Protein 1Z81 (pdb70)

B-factor: mean 74.1, std 17.35, range [35.3, 101.02]

Radius of gyration: 15.5 Å; Cα contacts (8 Å, |Δi|>4): 448; chains: 1; bounding box: 38×47×38 Å

Solvent-accessible surface area: 8687 Å² total; per-residue (Å²): 140,184,128,121,76,164,55,36,79,74,20,88,51,90,96,11,26,5,0,29,0,18,0,22,59,21,143,106,132,36,12,79,0,36,0,0,0,15,53,71,75,0,56,37,0,1,40,0,0,38,26,1,4,57,36,78,72,54,48,106,101,41,126,18,16,0,123,96,1,45,0,11,69,2,36,100,102,59,9,0,20,0,0,2,27,67,73,79,97,28,63,7,50,34,0,35,106,41,69,42,24,102,21,53,32,58,92,31,88,0,72,88,67,0,6,0,0,0,18,39,91,36,120,67,36,0,2,0,19,0,10,0,0,4,110,133,1,86,185,24,46,44,50,14,0,1,0,0,33,18,15,31,95,94,0,44,89,1,0,64,105,1,7,87,22,73,32,50,92,205,102,80,30,14,128,96,65,0,30,0,60,36,23,9,81,102

Sequence (186 aa):
TIIPYYLSNLLTNPSNPVVFMDINLGNNFLGKFKFELFQNIVPKTSENFRQFCTGEYKVNNLPVGYKNTIFHRVIKEFMIQGGDFINHNGSGSLSIYGEKFDDENFDIKHDKEGLLSMANSGPNTNGCQFFITTKKCEWLDGKNVVFGRIIDNDSLLLLKKIENVSVTPYIYKPKIPINVVECGEL

Nearest PDB structures (foldseek):
  1z81-assembly1_A  TM=1.005E+00  e=6.242E-41  Plasmodium yoelii yoelii
  8b58-assembly1_A  TM=9.880E-01  e=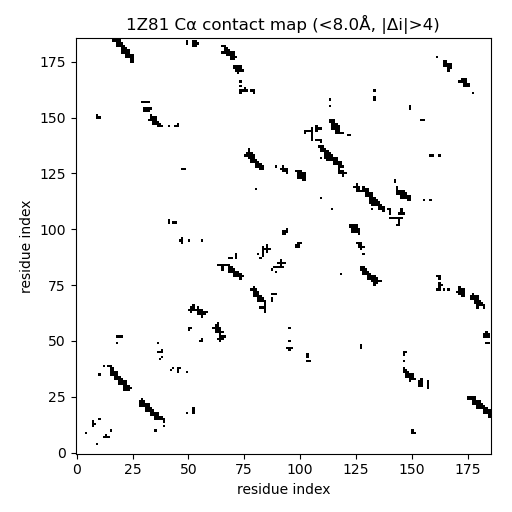1.391E-26  Toxoplasma gondii
  8r7t-assembly2_A  TM=9.875E-01  e=6.049E-26  Toxoplasma gondii
  8r0b-assembly1_W  TM=9.682E-01  e=4.376E-23  Homo sapiens
  1qnh-assembly1_A  TM=9.640E-01  e=2.407E-22  Plasmodium falciparum

InterPro domains:
  IPR002130 Cyclophilin-type peptidyl-prolyl cis-trans isomerase domain [PF00160] (45-208)
  IPR002130 Cyclophilin-type peptidyl-prolyl cis-trans isomerase domain [PR00153] (61-76)
  IPR002130 Cyclophilin-type peptidyl-prolyl cis-trans isomerase domain [PR00153] (95-107)
  IPR002130 Cyclophilin-type peptidyl-prolyl cis-trans isomerase domain [PR00153] (138-153)
  IPR002130 Cyclophilin-type peptidyl-prolyl cis-trans isomerase domain [PR00153] (153-165)
  IPR002130 Cyclophilin-type peptidyl-prolyl cis-trans isomerase domain [PR00153] (166-181)
  IPR002130 Cyclophilin-type peptidyl-prolyl cis-trans isomerase domain [PS50072] (44-209)
  IPR020892 Cyclophilin-type peptidyl-prolyl cis-trans isomerase, conserved site [PS00170] (90-107)
  IPR029000 Cyclophilin-like domain superfamily [G3DSA:2.40.100.10] (25-210)
  IPR029000 Cyclophilin-like domain superfamily [SSF50891] (29-210)

Organism: Plasmodium yoelii yoelii (NCBI:txid73239)

CATH classification: 2.40.100.10

Foldseek 3Di:
DPDDDDPQNLDPHSVWWWKKFWKAQLHHTLAMFIKTFCCVQQVPVSVFQQCQQAQPDDDPHHTHHQAFAFFFAQAAPWWTKIQQRPPNNPDAWATPVGRWAADSALPDALQAFFWKKFDADFGGGRTRMIMTTLGRDRVCRVTIHTTIGTRDPRNNVSRVVRNPADADPPSRGHPRTIGGNHMHTD

Secondary structure (DSSP, 8-state):
--SPPPGGGGSSSTT--EEEEEEEETTEEEEEEEEEE-TTT-HHHHHHHHHHHHT--BSSSSB-SSTTEE--EEETTTEEEE--TTTSSS----BTTBS--------S---STTEEEE--SSSS---S-EEEESS--GGGBTTB-EEEEE-SHHHHHHHHHHHHS-B-TTT--BSS-EEEEEEEE-

Structure (mmCIF, N/CA/C/O backbone):
data_1Z81
#
_entry.id   1Z81
#
_cell.length_a   64.230
_cell.length_b   64.230
_cell.length_c   156.560
_cell.angle_alpha   90.00
_cell.angle_beta   90.00
_cell.angle_gamma   90.00
#
_symmetry.space_group_name_H-M   'P 43 21 2'
#
loop_
_entity.id
_entity.type
_entity.pdbx_description
1 polymer cyclophilin
2 water water
#
loop_
_atom_site.group_PDB
_atom_site.id
_atom_site.type_symbol
_atom_site.label_atom_id
_atom_site.label_alt_id
_atom_site.label_comp_id
_atom_site.label_asym_id
_atom_site.label_entity_id
_atom_site.label_seq_id
_atom_site.pdbx_PDB_ins_code
_atom_site.Cartn_x
_atom_site.Cartn_y
_atom_site.Cartn_z
_atom_site.occupancy
_atom_site.B_iso_or_equiv
_atom_site.auth_seq_id
_atom_site.auth_comp_id
_atom_site.auth_asym_id
_atom_site.auth_atom_id
_atom_site.pdbx_PDB_model_num
ATOM 1 N N . THR A 1 44 ? 76.571 0.192 8.797 1.00 90.91 25 THR A N 1
ATOM 2 C CA . THR A 1 44 ? 77.705 0.989 8.243 1.00 91.03 25 THR A CA 1
ATOM 3 C C . THR A 1 44 ? 78.551 1.598 9.358 1.00 90.94 25 THR A C 1
ATOM 4 O O . THR A 1 44 ? 78.018 2.133 10.331 1.00 90.74 25 THR A O 1
ATOM 6 N N . ILE A 1 45 ? 79.872 1.511 9.208 1.00 90.84 26 ILE A N 1
ATOM 7 C CA . ILE A 1 45 ? 80.814 2.058 10.189 1.00 90.27 26 ILE A CA 1
ATOM 8 C C . ILE A 1 45 ? 81.074 3.538 9.878 1.00 88.31 26 ILE A C 1
ATOM 9 O O . ILE A 1 45 ? 82.000 3.869 9.136 1.00 87.33 26 ILE A O 1
ATOM 14 N N . ILE A 1 46 ? 80.263 4.425 10.447 1.00 86.13 27 ILE A N 1
ATOM 15 C CA . ILE A 1 46 ? 80.424 5.853 10.195 1.00 84.70 27 ILE A CA 1
ATOM 16 C C . ILE A 1 46 ? 79.559 6.723 11.097 1.00 82.56 27 ILE A C 1
ATOM 17 O O . ILE A 1 46 ? 78.396 6.416 11.344 1.00 82.92 27 ILE A O 1
ATOM 22 N N . PRO A 1 47 ? 80.124 7.828 11.603 1.00 79.97 28 PRO A N 1
ATOM 23 C CA . PRO A 1 47 ? 79.390 8.748 12.477 1.00 77.94 28 PRO A CA 1
ATOM 24 C C . PRO A 1 47 ? 78.250 9.404 11.707 1.00 76.33 28 PRO A C 1
ATOM 25 O O . PRO A 1 47 ? 78.453 9.937 10.616 1.00 76.13 28 PRO A O 1
ATOM 29 N N . TYR A 1 48 ? 77.050 9.359 12.271 1.00 74.11 29 TYR A N 1
ATOM 30 C CA . TYR A 1 48 ? 75.900 9.965 11.616 1.00 72.16 29 TYR A CA 1
ATOM 31 C C . TYR A 1 48 ? 76.019 11.485 11.714 1.00 70.01 29 TYR A C 1
ATOM 32 O O . TYR A 1 48 ? 76.339 12.019 12.781 1.00 68.41 29 TYR A O 1
ATOM 34 N N . TYR A 1 49 ? 75.784 12.183 10.604 1.00 65.87 30 TYR A N 1
ATOM 35 C CA . TYR A 1 49 ? 75.860 13.636 10.637 1.00 62.02 30 TYR A CA 1
ATOM 36 C C . TYR A 1 49 ? 74.519 14.194 11.130 1.00 62.22 30 TYR A C 1
ATOM 37 O O . TYR A 1 49 ? 73.495 13.515 11.058 1.00 61.12 30 TYR A O 1
ATOM 46 N N . LEU A 1 50 ? 74.539 15.424 11.637 1.00 61.45 31 LEU A N 1
ATOM 47 C CA . LEU A 1 50 ? 73.347 16.081 12.166 1.00 60.28 31 LEU A CA 1
ATOM 48 C C . LEU A 1 50 ? 72.139 15.924 11.269 1.00 62.87 31 LEU A C 1
ATOM 49 O O . LEU A 1 50 ? 71.020 15.795 11.757 1.00 63.68 31 LEU A O 1
ATOM 54 N N . SER A 1 51 ? 72.368 15.945 9.959 1.00 63.91 32 SER A N 1
ATOM 55 C CA . SER A 1 51 ? 71.291 15.812 8.977 1.00 65.11 32 SER A CA 1
ATOM 56 C C . SER A 1 51 ? 70.608 14.442 9.002 1.00 65.54 32 SER A C 1
ATOM 57 O O . SER A 1 51 ? 69.387 14.351 8.947 1.00 65.82 32 SER A O 1
ATOM 60 N N . ASN A 1 52 ? 71.399 13.382 9.089 1.00 66.66 33 ASN A N 1
ATOM 61 C CA . ASN A 1 52 ? 70.870 12.022 9.104 1.00 68.10 33 ASN A CA 1
ATOM 62 C C . ASN A 1 52 ? 69.889 11.745 10.238 1.00 67.71 33 ASN A C 1
ATOM 63 O O . ASN A 1 52 ? 69.276 10.680 10.282 1.00 67.82 33 ASN A O 1
ATOM 65 N N . LEU A 1 53 ? 69.747 12.690 11.159 1.00 67.72 34 LEU A N 1
ATOM 66 C CA . LEU A 1 53 ? 68.832 12.516 12.287 1.00 68.78 34 LEU A CA 1
ATOM 67 C C . LEU A 1 53 ? 67.531 13.288 12.101 1.00 69.22 34 LEU A C 1
ATOM 68 O O . LEU A 1 53 ? 66.538 13.016 12.778 1.00 69.25 34 LEU A O 1
ATOM 73 N N . LEU A 1 54 ? 67.550 14.254 11.186 1.00 69.17 35 LEU A N 1
ATOM 74 C CA . LEU A 1 54 ? 66.390 15.092 10.912 1.00 69.73 35 LEU A CA 1
ATOM 75 C C . LEU A 1 54 ? 65.442 14.497 9.864 1.00 71.33 35 LEU A C 1
ATOM 76 O O . LEU A 1 54 ? 65.807 13.573 9.124 1.00 70.17 35 LEU A O 1
ATOM 81 N N . THR A 1 55 ? 64.220 15.030 9.821 1.00 71.21 36 THR A N 1
ATOM 82 C CA . THR A 1 55 ? 63.212 14.584 8.860 1.00 72.14 36 THR A CA 1
ATOM 83 C C . THR A 1 55 ? 63.436 15.378 7.583 1.00 72.23 36 THR A C 1
ATOM 84 O O . THR A 1 55 ? 63.107 14.933 6.486 1.00 72.16 36 THR A O 1
ATOM 88 N N . ASN A 1 56 ? 64.006 16.565 7.752 1.00 72.51 37 ASN A N 1
ATOM 89 C CA . ASN A 1 56 ? 64.309 17.453 6.644 1.00 72.70 37 ASN A CA 1
ATOM 90 C C . ASN A 1 56 ? 65.703 18.042 6.880 1.00 72.33 37 ASN A C 1
ATOM 91 O O . ASN A 1 56 ? 65.864 18.993 7.651 1.00 71.30 37 ASN A O 1
ATOM 96 N N . PRO A 1 57 ? 66.728 17.474 6.215 1.00 71.61 38 PRO A N 1
ATOM 97 C CA . PRO A 1 57 ? 68.141 17.869 6.291 1.00 71.02 38 PRO A CA 1
ATOM 98 C C . PRO A 1 57 ? 68.448 19.364 6.320 1.00 70.86 38 PRO A C 1
ATOM 99 O O . PRO A 1 57 ? 69.422 19.788 6.947 1.00 71.40 38 PRO A O 1
ATOM 103 N N . SER A 1 58 ? 67.624 20.163 5.656 1.00 69.83 39 SER A N 1
ATOM 104 C CA . SER A 1 58 ? 67.846 21.603 5.624 1.00 69.94 39 SER A CA 1
ATOM 105 C C . SER A 1 58 ? 67.291 22.309 6.858 1.00 69.91 39 SER A C 1
ATOM 106 O O . SER A 1 58 ? 67.366 23.539 6.957 1.00 71.20 39 SER A O 1
ATOM 108 N N . ASN A 1 59 ? 66.756 21.533 7.802 1.00 68.40 40 ASN A N 1
ATOM 109 C CA . ASN A 1 59 ? 66.162 22.083 9.026 1.00 65.82 40 ASN A CA 1
ATOM 110 C C . ASN A 1 59 ? 67.104 22.486 10.153 1.00 63.93 40 ASN A C 1
ATOM 111 O O . ASN A 1 59 ? 68.120 21.836 10.392 1.00 64.84 40 ASN A O 1
ATOM 116 N N . PRO A 1 60 ? 66.754 23.562 10.879 1.00 62.36 41 PRO A N 1
ATOM 117 C CA . PRO A 1 60 ? 67.511 24.116 12.009 1.00 61.83 41 PRO A CA 1
ATOM 118 C C . PRO A 1 60 ? 67.440 23.200 13.231 1.00 62.13 41 PRO A C 1
ATOM 119 O O . PRO A 1 60 ? 66.439 22.510 13.441 1.00 62.76 41 PRO A O 1
ATOM 123 N N . VAL A 1 61 ? 68.497 23.195 14.037 1.00 60.81 42 VAL A N 1
ATOM 124 C CA . VAL A 1 61 ? 68.520 22.372 15.239 1.00 59.22 42 VAL A CA 1
ATOM 125 C C . VAL A 1 61 ? 69.073 23.175 16.398 1.00 59.50 42 VAL A C 1
ATOM 126 O O . VAL A 1 61 ? 70.133 23.772 16.296 1.00 60.70 42 VAL A O 1
ATOM 130 N N . VAL A 1 62 ? 68.333 23.201 17.496 1.00 60.79 43 VAL A N 1
ATOM 131 C CA . VAL A 1 62 ? 68.750 23.917 18.688 1.00 62.00 43 VAL A CA 1
ATOM 132 C C . VAL A 1 62 ? 68.847 22.916 19.830 1.00 62.61 43 VAL A C 1
ATOM 133 O O . VAL A 1 62 ? 68.712 21.708 19.618 1.00 62.00 43 VAL A O 1
ATOM 137 N N . PHE A 1 63 ? 69.070 23.412 21.040 1.00 62.33 44 PHE A N 1
ATOM 138 C CA . PHE A 1 63 ? 69.200 22.525 22.182 1.00 62.71 44 PHE A CA 1
ATOM 139 C C . PHE A 1 63 ? 69.037 23.291 23.483 1.00 62.48 44 PHE A C 1
ATOM 140 O O . PHE A 1 63 ? 69.118 24.518 23.508 1.00 61.90 44 PHE A O 1
ATOM 148 N N . MET A 1 64 ? 68.803 22.559 24.564 1.00 61.96 45 MET A N 1
ATOM 149 C CA . MET A 1 64 ? 68.668 23.168 25.873 1.00 63.49 45 MET A CA 1
ATOM 150 C C . MET A 1 64 ? 69.296 22.212 26.869 1.00 64.54 45 MET A C 1
ATOM 151 O O . MET A 1 64 ? 69.062 21.006 26.802 1.00 64.66 45 MET A O 1
ATOM 156 N N . ASP A 1 65 ? 70.119 22.748 27.767 1.00 65.79 46 ASP A N 1
ATOM 157 C CA . ASP A 1 65 ? 70.766 21.941 28.790 1.00 67.30 46 ASP A CA 1
ATOM 158 C C . ASP A 1 65 ? 69.908 21.999 30.037 1.00 66.69 46 ASP A C 1
ATOM 159 O O . ASP A 1 65 ? 69.602 23.081 30.540 1.00 66.09 46 ASP A O 1
ATOM 164 N N . ILE A 1 66 ? 69.524 20.832 30.537 1.00 65.66 47 ILE A N 1
ATOM 165 C CA . ILE A 1 66 ? 68.664 20.776 31.705 1.00 66.12 47 ILE A CA 1
ATOM 166 C C . ILE A 1 66 ? 69.354 20.304 32.976 1.00 67.38 47 ILE A C 1
ATOM 167 O O . ILE A 1 66 ? 70.070 19.301 32.983 1.00 67.37 47 ILE A O 1
ATOM 172 N N . ASN A 1 67 ? 69.126 21.047 34.052 1.00 69.41 48 ASN A N 1
ATOM 173 C CA . ASN A 1 67 ? 69.677 20.702 35.353 1.00 71.82 48 ASN A CA 1
ATOM 174 C C . ASN A 1 67 ? 68.519 20.532 36.322 1.00 72.85 48 ASN A C 1
ATOM 175 O O . ASN A 1 67 ? 67.627 21.382 36.389 1.00 72.82 48 ASN A O 1
ATOM 180 N N . LEU A 1 68 ? 68.517 19.419 37.051 1.00 73.70 49 LEU A N 1
ATOM 181 C CA . LEU A 1 68 ? 67.476 19.166 38.039 1.00 75.24 49 LEU A CA 1
ATOM 182 C C . LEU A 1 68 ? 67.918 19.893 39.304 1.00 76.18 49 LEU A C 1
ATOM 183 O O . LEU A 1 68 ? 68.836 19.453 39.999 1.00 75.65 49 LEU A O 1
ATOM 188 N N . GLY A 1 69 ? 67.269 21.016 39.591 1.00 76.86 50 GLY A N 1
ATOM 189 C CA . GLY A 1 69 ? 67.647 21.789 40.754 1.00 78.02 50 GLY A CA 1
ATOM 190 C C . GLY A 1 69 ? 68.994 22.419 40.466 1.00 79.07 50 GLY A C 1
ATOM 191 O O . GLY A 1 69 ? 69.062 23.536 39.950 1.00 79.34 50 GLY A O 1
ATOM 192 N N . ASN A 1 70 ? 70.066 21.693 40.780 1.00 79.66 51 ASN A N 1
ATOM 193 C CA . ASN A 1 70 ? 71.426 22.176 40.553 1.00 79.50 51 ASN A CA 1
ATOM 194 C C . ASN A 1 70 ? 72.342 21.188 39.843 1.00 79.04 51 ASN A C 1
ATOM 195 O O . ASN A 1 70 ? 73.505 21.494 39.596 1.00 79.40 51 ASN A O 1
ATOM 200 N N . ASN A 1 71 ? 71.835 20.007 39.509 1.00 79.16 52 ASN A N 1
ATOM 201 C CA . ASN A 1 71 ? 72.665 19.013 38.837 1.00 78.94 52 ASN A CA 1
ATOM 202 C C . ASN A 1 71 ? 72.202 18.648 37.434 1.00 77.14 52 ASN A C 1
ATOM 203 O O . ASN A 1 71 ? 71.009 18.517 37.176 1.00 78.52 52 ASN A O 1
ATOM 208 N N . PHE A 1 72 ? 73.167 18.477 36.536 1.00 74.50 53 PHE A N 1
ATOM 209 C CA . PHE A 1 72 ? 72.892 18.129 35.147 1.00 71.47 53 PHE A CA 1
ATOM 210 C C . PHE A 1 72 ? 71.955 16.936 35.042 1.00 70.11 53 PHE A C 1
ATOM 211 O O . PHE A 1 72 ? 72.005 16.023 35.869 1.00 69.28 53 PHE A O 1
ATOM 219 N N . LEU A 1 73 ? 71.103 16.959 34.019 1.00 67.90 54 LEU A N 1
ATOM 220 C CA . LEU A 1 73 ? 70.147 15.889 33.786 1.00 65.73 54 LEU A CA 1
ATOM 221 C C . LEU A 1 73 ? 70.259 15.395 32.345 1.00 65.14 54 LEU A C 1
ATOM 222 O O . LEU A 1 73 ? 70.098 14.202 32.069 1.00 65.00 54 LEU A O 1
ATOM 227 N N . GLY A 1 74 ? 70.542 16.321 31.432 1.00 62.84 55 GLY A N 1
ATOM 228 C CA . GLY A 1 74 ? 70.677 15.962 30.031 1.00 60.58 55 GLY A CA 1
ATOM 229 C C . GLY A 1 74 ? 70.533 17.136 29.079 1.00 59.31 55 GLY A C 1
ATOM 230 O O . GLY A 1 74 ? 70.281 18.266 29.497 1.00 58.33 55 GLY A O 1
ATOM 231 N N . LYS A 1 75 ? 70.687 16.862 27.789 1.00 58.89 56 LYS A N 1
ATOM 232 C CA . LYS A 1 75 ? 70.577 17.895 26.771 1.00 59.09 56 LYS A CA 1
ATOM 233 C C . LYS A 1 75 ? 69.467 17.591 25.776 1.00 58.23 56 LYS A C 1
ATOM 234 O O . LYS A 1 75 ? 69.420 16.503 25.204 1.00 58.84 56 LYS A O 1
ATOM 240 N N . PHE A 1 76 ? 68.570 18.556 25.586 1.00 56.09 57 PHE A N 1
ATOM 241 C CA . PHE A 1 76 ? 67.475 18.424 24.631 1.00 54.32 57 PHE A CA 1
ATOM 242 C C . PHE A 1 76 ? 67.983 18.842 23.250 1.00 55.53 57 PHE A C 1
ATOM 243 O O . PHE A 1 76 ? 68.576 19.907 23.096 1.00 56.14 57 PHE A O 1
ATOM 251 N N . LYS A 1 77 ? 67.756 18.005 22.248 1.00 55.66 58 LYS A N 1
ATOM 252 C CA . LYS A 1 77 ? 68.165 18.326 20.888 1.00 56.66 58 LYS A CA 1
ATOM 253 C C . LYS A 1 77 ? 66.895 18.386 20.043 1.00 56.94 58 LYS A C 1
ATOM 254 O O . LYS A 1 77 ? 66.318 17.359 19.681 1.00 54.81 58 LYS A O 1
ATOM 260 N N . PHE A 1 78 ? 66.462 19.609 19.750 1.00 58.66 59 PHE A N 1
ATOM 261 C CA . PHE A 1 78 ? 65.245 19.849 18.985 1.00 59.92 59 PHE A CA 1
ATOM 262 C C . PHE A 1 78 ? 65.508 20.244 17.548 1.00 61.84 59 PHE A C 1
ATOM 263 O O . PHE A 1 78 ? 66.391 21.048 17.269 1.00 61.41 59 PHE A O 1
ATOM 271 N N . GLU A 1 79 ? 64.720 19.681 16.640 1.00 64.88 60 GLU A N 1
ATOM 272 C CA . GLU A 1 79 ? 64.804 20.023 15.229 1.00 66.26 60 GLU A CA 1
ATOM 273 C C . GLU A 1 79 ? 63.630 20.958 15.004 1.00 68.03 60 GLU A C 1
ATOM 274 O O . GLU A 1 79 ? 62.484 20.557 15.178 1.00 67.72 60 GLU A O 1
ATOM 280 N N . LEU A 1 80 ? 63.898 22.204 14.640 1.00 70.86 61 LEU A N 1
ATOM 281 C CA . LEU A 1 80 ? 62.812 23.138 14.390 1.00 73.60 61 LEU A CA 1
ATOM 282 C C . LEU A 1 80 ? 62.310 22.967 12.965 1.00 76.28 61 LEU A C 1
ATOM 283 O O . LEU A 1 80 ? 63.096 22.760 12.044 1.00 77.64 61 LEU A O 1
ATOM 288 N N . PHE A 1 81 ? 60.996 23.039 12.787 1.00 79.12 62 PHE A N 1
ATOM 289 C CA . PHE A 1 81 ? 60.406 22.897 11.466 1.00 81.25 62 PHE A CA 1
ATOM 290 C C . PHE A 1 81 ? 60.348 24.239 10.740 1.00 83.42 62 PHE A C 1
ATOM 291 O O . PHE A 1 81 ? 59.322 24.919 10.754 1.00 84.03 62 PHE A O 1
ATOM 299 N N . GLN A 1 82 ? 61.465 24.614 10.120 1.00 85.22 63 GLN A N 1
ATOM 300 C CA . GLN A 1 82 ? 61.563 25.858 9.367 1.00 87.16 63 GLN A CA 1
ATOM 301 C C . GLN A 1 82 ? 60.881 25.647 8.023 1.00 88.14 63 GLN A C 1
ATOM 302 O O . GLN A 1 82 ? 60.262 26.554 7.462 1.00 87.33 63 GLN A O 1
ATOM 308 N N . ASN A 1 83 ? 61.004 24.426 7.519 1.00 89.23 64 ASN A N 1
ATOM 309 C CA . ASN A 1 83 ? 60.421 24.056 6.244 1.00 90.90 64 ASN A CA 1
ATOM 310 C C . ASN A 1 83 ? 58.929 24.364 6.180 1.00 92.21 64 ASN A C 1
ATOM 311 O O . ASN A 1 83 ? 58.476 25.083 5.285 1.00 93.79 64 ASN A O 1
ATOM 316 N N . ILE A 1 84 ? 58.176 23.842 7.147 1.00 91.95 65 ILE A N 1
ATOM 317 C CA . ILE A 1 84 ? 56.729 24.023 7.188 1.00 89.50 65 ILE A CA 1
ATOM 318 C C . ILE A 1 84 ? 56.219 25.153 8.078 1.00 90.70 65 ILE A C 1
ATOM 319 O O . ILE A 1 84 ? 55.197 25.757 7.771 1.00 91.51 65 ILE A O 1
ATOM 324 N N . VAL A 1 85 ? 56.910 25.448 9.174 1.00 91.84 66 VAL A N 1
ATOM 325 C CA . VAL A 1 85 ? 56.451 26.514 10.064 1.00 93.17 66 VAL A CA 1
ATOM 326 C C . VAL A 1 85 ? 57.532 27.566 10.314 1.00 94.40 66 VAL A C 1
ATOM 327 O O . VAL A 1 85 ? 57.862 27.871 11.460 1.00 94.53 66 VAL A O 1
ATOM 331 N N . PRO A 1 86 ? 58.070 28.159 9.236 1.00 95.81 67 PRO A N 1
ATOM 332 C CA . PRO A 1 86 ? 59.121 29.183 9.279 1.00 96.31 67 PRO A CA 1
ATOM 333 C C . PRO A 1 86 ? 58.888 30.426 10.139 1.00 96.91 67 PRO A C 1
ATOM 334 O O . PRO A 1 86 ? 59.846 31.016 10.638 1.00 97.47 67 PRO A O 1
ATOM 338 N N . LYS A 1 87 ? 57.633 30.831 10.312 1.00 97.22 68 LYS A N 1
ATOM 339 C CA . LYS A 1 87 ? 57.326 32.019 11.110 1.00 97.32 68 LYS A CA 1
ATOM 340 C C . LYS A 1 87 ? 57.542 31.786 12.602 1.00 97.13 68 LYS A C 1
ATOM 341 O O . LYS A 1 87 ? 58.269 32.534 13.256 1.00 96.16 68 LYS A O 1
ATOM 343 N N . THR A 1 88 ? 56.904 30.746 13.133 1.00 97.86 69 THR A N 1
ATOM 344 C CA . THR A 1 88 ? 57.021 30.408 14.550 1.00 97.73 69 THR A CA 1
ATOM 345 C C . THR A 1 88 ? 58.374 29.762 14.800 1.00 96.59 69 THR A C 1
ATOM 346 O O . THR A 1 88 ? 59.036 30.049 15.799 1.00 96.50 69 THR A O 1
ATOM 350 N N . SER A 1 89 ? 58.769 28.881 13.884 1.00 94.47 70 SER A N 1
ATOM 351 C CA . SER A 1 89 ? 60.045 28.186 13.977 1.00 92.99 70 SER A CA 1
ATOM 352 C C . SER A 1 89 ? 61.157 29.175 14.309 1.00 92.57 70 SER A C 1
ATOM 353 O O . SER A 1 89 ? 61.988 28.921 15.178 1.00 92.33 70 SER A O 1
ATOM 356 N N . GLU A 1 90 ? 61.158 30.309 13.616 1.00 92.76 71 GLU A N 1
ATOM 357 C CA . GLU A 1 90 ? 62.157 31.342 13.841 1.00 92.84 71 GLU A CA 1
ATOM 358 C C . GLU A 1 90 ? 62.029 31.963 15.218 1.00 92.79 71 GLU A C 1
ATOM 359 O O . GLU A 1 90 ? 63.029 32.216 15.885 1.00 92.67 71 GLU A O 1
ATOM 365 N N . ASN A 1 91 ? 60.794 32.207 15.640 1.00 92.94 72 ASN A N 1
ATOM 366 C CA . ASN A 1 91 ? 60.537 32.799 16.947 1.00 92.79 72 ASN A CA 1
ATOM 367 C C . ASN A 1 91 ? 61.199 31.991 18.068 1.00 92.80 72 ASN A C 1
ATOM 368 O O . ASN A 1 91 ? 61.744 32.556 19.020 1.00 92.06 72 ASN A O 1
ATOM 373 N N . PHE A 1 92 ? 61.162 30.668 17.940 1.00 92.73 73 PHE A N 1
ATOM 374 C CA . PHE A 1 92 ? 61.750 29.780 18.937 1.00 92.18 73 PHE A CA 1
ATOM 375 C C . PHE A 1 92 ? 63.275 29.822 18.871 1.00 91.96 73 PHE A C 1
ATOM 376 O O . PHE A 1 92 ? 63.937 30.045 19.886 1.00 92.35 73 PHE A O 1
ATOM 384 N N . ARG A 1 93 ? 63.825 29.617 17.676 1.00 91.05 74 ARG A N 1
ATOM 385 C CA . ARG A 1 93 ? 65.275 29.630 17.490 1.00 90.65 74 ARG A CA 1
ATOM 386 C C . ARG A 1 93 ? 65.885 30.923 18.018 1.00 90.54 74 ARG A C 1
ATOM 387 O O . ARG A 1 93 ? 66.933 30.910 18.664 1.00 89.37 74 ARG A O 1
ATOM 395 N N . GLN A 1 94 ? 65.218 32.038 17.739 1.00 91.56 75 GLN A N 1
ATOM 396 C CA . GLN A 1 94 ? 65.679 33.347 18.179 1.00 92.86 75 GLN A CA 1
ATOM 397 C C . GLN A 1 94 ? 65.923 33.384 19.689 1.00 92.98 75 GLN A C 1
ATOM 398 O O . GLN A 1 94 ? 66.946 33.895 20.144 1.00 92.22 75 GLN A O 1
ATOM 404 N N . PHE A 1 95 ? 64.984 32.845 20.464 1.00 93.38 76 PHE A N 1
ATOM 405 C CA . PHE A 1 95 ? 65.115 32.834 21.920 1.00 93.91 76 PHE A CA 1
ATOM 406 C C . PHE A 1 95 ? 66.183 31.872 22.429 1.00 93.92 76 PHE A C 1
ATOM 407 O O . PHE A 1 95 ? 66.758 32.085 23.495 1.00 93.73 76 PHE A O 1
ATOM 415 N N . CYS A 1 96 ? 66.446 30.812 21.673 1.00 94.33 77 CYS A N 1
ATOM 416 C CA . CYS A 1 96 ? 67.453 29.838 22.073 1.00 94.76 77 CYS A CA 1
ATOM 417 C C . CYS A 1 96 ? 68.850 30.441 22.034 1.00 95.71 77 CYS A C 1
ATOM 418 O O . CYS A 1 96 ? 69.613 30.319 22.991 1.00 95.45 77 CYS A O 1
ATOM 421 N N . THR A 1 97 ? 69.177 31.093 20.922 1.00 97.10 78 THR A N 1
ATOM 422 C CA . THR A 1 97 ? 70.492 31.704 20.751 1.00 97.78 78 THR A CA 1
ATOM 423 C C . THR A 1 97 ? 70.634 33.063 21.441 1.00 98.43 78 THR A C 1
ATOM 424 O O . THR A 1 97 ? 71.745 33.482 21.767 1.00 99.10 78 THR A O 1
ATOM 428 N N . GLY A 1 98 ? 69.516 33.747 21.665 1.00 98.65 79 GLY A N 1
ATOM 429 C CA . GLY A 1 98 ? 69.570 35.042 22.321 1.00 99.42 79 GLY A CA 1
ATOM 430 C C . GLY A 1 98 ? 69.619 36.210 21.353 1.00 100.11 79 GLY A C 1
ATOM 431 O O . GLY A 1 98 ? 70.273 37.221 21.618 1.00 99.63 79 GLY A O 1
ATOM 432 N N . GLU A 1 99 ? 68.923 36.063 20.228 1.00 100.88 80 GLU A N 1
ATOM 433 C CA . GLU A 1 99 ? 68.854 37.093 19.192 1.00 100.37 80 GLU A CA 1
ATOM 434 C C . GLU A 1 99 ? 67.632 37.987 19.404 1.00 100.46 80 GLU A C 1
ATOM 435 O O . GLU A 1 99 ? 66.657 37.897 18.653 1.00 99.91 80 GLU A O 1
ATOM 441 N N . TYR A 1 100 ? 67.678 38.843 20.422 1.00 100.62 81 TYR A N 1
ATOM 442 C CA . TYR A 1 100 ? 66.560 39.739 20.702 1.00 100.85 81 TYR A CA 1
ATOM 443 C C . TYR A 1 100 ? 66.886 40.718 21.829 1.00 101.02 81 TYR A C 1
ATOM 444 O O . TYR A 1 100 ? 67.824 40.504 22.604 1.00 101.01 81 TYR A O 1
ATOM 453 N N . LYS A 1 101 ? 66.107 41.794 21.918 1.00 101.02 82 LYS A N 1
ATOM 454 C CA . LYS A 1 101 ? 66.328 42.797 22.947 1.00 100.99 82 LYS A CA 1
ATOM 455 C C . LYS A 1 101 ? 65.058 43.363 23.581 1.00 101.01 82 LYS A C 1
ATOM 456 O O . LYS A 1 101 ? 64.060 43.624 22.904 1.00 100.56 82 LYS A O 1
ATOM 458 N N . VAL A 1 102 ? 65.120 43.532 24.898 1.00 101.02 83 VAL A N 1
ATOM 459 C CA . VAL A 1 102 ? 64.035 44.094 25.699 1.00 101.02 83 VAL A CA 1
ATOM 460 C C . VAL A 1 102 ? 64.690 45.277 26.407 1.00 101.02 83 VAL A C 1
ATOM 461 O O . VAL A 1 102 ? 65.318 45.111 27.459 1.00 101.02 83 VAL A O 1
ATOM 463 N N . ASN A 1 103 ? 64.541 46.463 25.815 1.00 101.02 84 ASN A N 1
ATOM 464 C CA . ASN A 1 103 ? 65.153 47.687 26.328 1.00 101.02 84 ASN A CA 1
ATOM 465 C C . ASN A 1 103 ? 66.628 47.581 25.939 1.00 101.02 84 ASN A C 1
ATOM 466 O O . ASN A 1 103 ? 67.522 47.902 26.725 1.00 100.99 84 ASN A O 1
ATOM 468 N N . ASN A 1 104 ? 66.855 47.107 24.712 1.00 101.02 85 ASN A N 1
ATOM 469 C CA . ASN A 1 104 ? 68.188 46.912 24.153 0.00 101.02 85 ASN A CA 1
ATOM 470 C C . ASN A 1 104 ? 69.012 45.934 24.984 1.00 101.02 85 ASN A C 1
ATOM 471 O O . ASN A 1 104 ? 70.239 46.030 25.030 1.00 101.02 85 ASN A O 1
ATOM 473 N N . LEU A 1 105 ? 68.327 44.992 25.634 1.00 101.02 86 LEU A N 1
ATOM 474 C CA . LEU A 1 105 ? 68.974 43.977 26.473 1.00 101.02 86 LEU A CA 1
ATOM 475 C C . LEU A 1 105 ? 68.779 42.573 25.876 1.00 101.02 86 LEU A C 1
ATOM 476 O O . LEU A 1 105 ? 67.942 42.382 24.996 1.00 100.95 86 LEU A O 1
ATOM 478 N N . PRO A 1 106 ? 69.558 41.576 26.343 1.00 101.02 87 PRO A N 1
ATOM 479 C CA . PRO A 1 106 ? 69.456 40.197 25.841 1.00 101.02 87 PRO A CA 1
ATOM 480 C C . PRO A 1 106 ? 68.264 39.398 26.399 1.00 100.85 87 PRO A C 1
ATOM 481 O O . PRO A 1 106 ? 68.102 39.268 27.615 1.00 100.07 87 PRO A O 1
ATOM 485 N N . VAL A 1 107 ? 67.444 38.862 25.495 1.00 101.02 88 VAL A N 1
ATOM 486 C CA . VAL A 1 107 ? 66.255 38.083 25.861 1.00 100.22 88 VAL A CA 1
ATOM 487 C C . VAL A 1 107 ? 66.274 36.664 25.274 1.00 99.33 88 VAL A C 1
ATOM 488 O O . VAL A 1 107 ? 66.613 36.472 24.100 1.00 99.40 88 VAL A O 1
ATOM 492 N N . GLY A 1 108 ? 65.902 35.679 26.095 1.00 97.51 89 GLY A N 1
ATOM 493 C CA . GLY A 1 108 ? 65.880 34.296 25.640 1.00 93.42 89 GLY A CA 1
ATOM 494 C C . GLY A 1 108 ? 65.412 33.261 26.653 1.00 89.61 89 GLY A C 1
ATOM 495 O O . GLY A 1 108 ? 65.014 33.597 27.770 1.00 88.96 89 GLY A O 1
ATOM 496 N N . TYR A 1 109 ? 65.475 31.993 26.249 1.00 85.96 90 TYR A N 1
ATOM 497 C CA . TYR A 1 109 ? 65.057 30.871 27.084 1.00 81.77 90 TYR A CA 1
ATOM 498 C C . TYR A 1 109 ? 66.090 30.463 28.120 1.00 82.87 90 TYR A C 1
ATOM 499 O O . TYR A 1 109 ? 65.844 29.557 28.913 1.00 84.44 90 TYR A O 1
ATOM 508 N N . LYS A 1 110 ? 67.247 31.1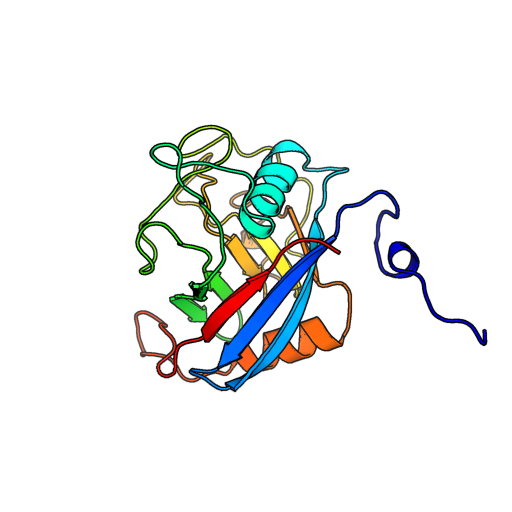12 28.119 1.00 83.52 91 LYS A N 1
ATOM 509 C CA . LYS A 1 110 ? 68.279 30.751 29.078 1.00 84.29 91 LYS A CA 1
ATOM 510 C C . LYS A 1 110 ? 67.842 31.048 30.509 1.00 84.06 91 LYS A C 1
ATOM 511 O O . LYS A 1 110 ? 67.049 31.956 30.755 1.00 84.02 91 LYS A O 1
ATOM 517 N N . ASN A 1 111 ? 68.364 30.266 31.447 1.00 84.53 92 ASN A N 1
ATOM 518 C CA . ASN A 1 111 ? 68.044 30.414 32.865 1.00 85.03 92 ASN A CA 1
ATOM 519 C C . ASN A 1 111 ? 66.543 30.483 33.131 1.00 83.42 92 ASN A C 1
ATOM 520 O O . ASN A 1 111 ? 66.086 31.147 34.061 1.00 83.34 92 ASN A O 1
ATOM 525 N N . THR A 1 112 ? 65.786 29.780 32.299 1.00 81.21 93 THR A N 1
ATOM 526 C CA . THR A 1 112 ? 64.341 29.718 32.438 1.00 78.27 93 THR A CA 1
ATOM 527 C C . THR A 1 112 ? 64.059 28.362 33.100 1.00 76.75 93 THR A C 1
ATOM 528 O O . THR A 1 112 ? 64.986 27.704 33.582 1.00 75.82 93 THR A O 1
ATOM 532 N N . ILE A 1 113 ? 62.796 27.952 33.138 1.00 74.20 94 ILE A N 1
ATOM 533 C CA . ILE A 1 113 ? 62.438 26.662 33.727 1.00 71.12 94 ILE A CA 1
ATOM 534 C C . ILE A 1 113 ? 61.215 26.073 33.046 1.00 69.21 94 ILE A C 1
ATOM 535 O O . ILE A 1 113 ? 60.668 26.641 32.096 1.00 69.38 94 ILE A O 1
ATOM 540 N N . PHE A 1 114 ? 60.801 24.916 33.549 1.00 66.85 95 PHE A N 1
ATOM 541 C CA . PHE A 1 114 ? 59.612 24.228 33.068 1.00 64.52 95 PHE A CA 1
ATOM 542 C C . PHE A 1 114 ? 58.667 24.300 34.263 1.00 64.32 95 PHE A C 1
ATOM 543 O O . PHE A 1 114 ? 58.767 23.512 35.200 1.00 65.02 95 PHE A O 1
ATOM 551 N N . HIS A 1 115 ? 57.775 25.283 34.232 1.00 63.02 96 HIS A N 1
ATOM 552 C CA . HIS A 1 115 ? 56.837 25.510 35.324 1.00 63.58 96 HIS A CA 1
ATOM 553 C C . HIS A 1 115 ? 55.667 24.545 35.392 1.00 62.96 96 HIS A C 1
ATOM 554 O O . HIS A 1 115 ? 54.914 24.554 36.365 1.00 63.63 96 HIS A O 1
ATOM 561 N N . ARG A 1 116 ? 55.494 23.719 34.370 1.00 61.90 97 ARG A N 1
ATOM 562 C CA . ARG A 1 116 ? 54.387 22.785 34.401 1.00 60.26 97 ARG A CA 1
ATOM 563 C C . ARG A 1 116 ? 54.749 21.422 33.849 1.00 56.56 97 ARG A C 1
ATOM 564 O O . ARG A 1 116 ? 54.982 21.270 32.657 1.00 58.22 97 ARG A O 1
ATOM 572 N N . VAL A 1 117 ? 54.798 20.438 34.738 1.00 52.91 98 VAL A N 1
ATOM 573 C CA . VAL A 1 117 ? 55.108 19.065 34.371 1.00 49.48 98 VAL A CA 1
ATOM 574 C C . VAL A 1 117 ? 53.899 18.204 34.710 1.00 47.89 98 VAL A C 1
ATOM 575 O O . VAL A 1 117 ? 53.631 17.934 35.879 1.00 48.90 98 VAL A O 1
ATOM 579 N N . ILE A 1 118 ? 53.162 17.790 33.684 1.00 46.00 99 ILE A N 1
ATOM 580 C CA . ILE A 1 118 ? 51.983 16.957 33.879 1.00 45.20 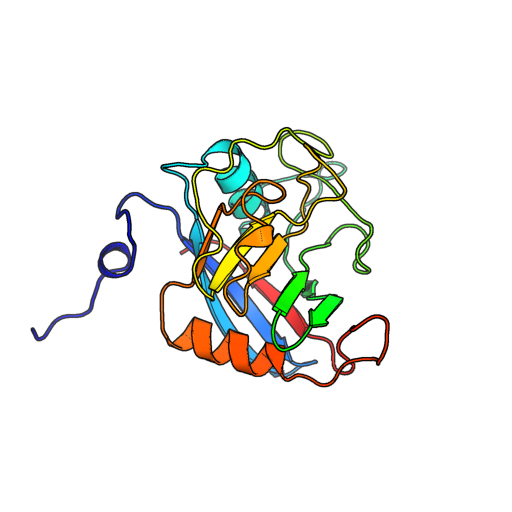99 ILE A CA 1
ATOM 581 C C . ILE A 1 118 ? 52.227 15.571 33.310 1.00 45.25 99 ILE A C 1
ATOM 582 O O . ILE A 1 118 ? 52.143 15.358 32.107 1.00 46.31 99 ILE A O 1
ATOM 587 N N . LYS A 1 119 ? 52.530 14.625 34.181 1.00 46.89 100 LYS A N 1
ATOM 588 C CA . LYS A 1 119 ? 52.785 13.270 33.734 1.00 51.35 100 LYS A CA 1
ATOM 589 C C 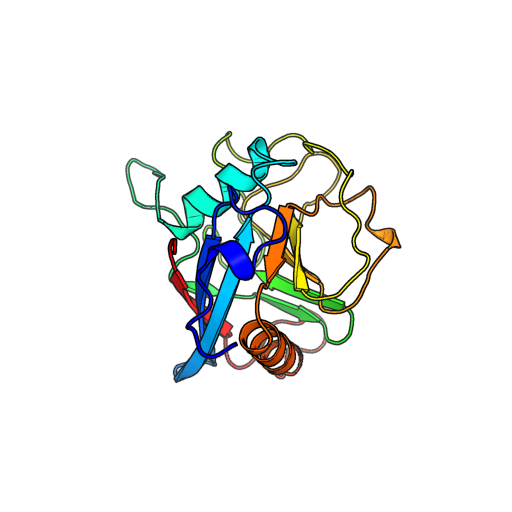. LYS A 1 119 ? 51.650 12.774 32.827 1.00 54.28 100 LYS A C 1
ATOM 590 O O . LYS A 1 119 ? 50.485 13.161 32.995 1.00 56.46 100 LYS A O 1
ATOM 596 N N . GLU A 1 120 ? 52.001 11.927 31.861 1.00 54.88 101 GLU A N 1
ATOM 597 C CA . GLU A 1 120 ? 51.041 11.351 30.922 1.00 54.39 101 GLU A CA 1
ATOM 598 C C . GLU A 1 120 ? 50.428 12.374 29.961 1.00 52.53 101 GLU A C 1
ATOM 599 O O . GLU A 1 120 ? 49.520 12.036 29.205 1.00 52.72 101 GLU A O 1
ATOM 605 N N . PHE A 1 121 ? 50.917 13.613 29.986 1.00 49.57 102 PHE A N 1
ATOM 606 C CA . PHE A 1 121 ? 50.393 14.651 29.102 1.00 47.15 102 PHE A CA 1
ATOM 607 C C . PHE A 1 121 ? 51.482 15.512 28.448 1.00 47.86 102 PHE A C 1
ATOM 608 O O . PHE A 1 121 ? 51.714 15.407 27.241 1.00 46.58 102 PHE A O 1
ATOM 616 N N . MET A 1 122 ? 52.153 16.354 29.231 1.00 47.76 103 MET A N 1
ATOM 617 C CA . MET A 1 122 ? 53.197 17.210 28.672 1.00 47.78 103 MET A CA 1
ATOM 618 C C . MET A 1 122 ? 53.951 18.058 29.698 1.00 47.84 103 MET A C 1
ATOM 619 O O . MET A 1 122 ? 53.547 18.158 30.852 1.00 48.77 103 MET A O 1
ATOM 624 N N . ILE A 1 123 ? 55.061 18.655 29.269 1.00 47.28 104 ILE A N 1
ATOM 625 C CA . ILE A 1 123 ? 55.837 19.552 30.128 1.00 49.06 104 ILE A CA 1
ATOM 626 C C . ILE A 1 123 ? 55.930 20.839 29.333 1.00 50.30 104 ILE A C 1
ATOM 627 O O . ILE A 1 123 ? 56.013 20.805 28.107 1.00 50.24 104 ILE A O 1
ATOM 632 N N . GLN A 1 124 ? 55.892 21.971 30.021 1.00 53.06 105 GLN A N 1
ATOM 633 C CA . GLN A 1 124 ? 55.966 23.251 29.338 1.00 57.47 105 GLN A CA 1
ATOM 634 C C . GLN A 1 124 ? 56.765 24.250 30.155 1.00 60.91 105 GLN A C 1
ATOM 635 O O . GLN A 1 124 ? 56.868 24.130 31.375 1.00 62.33 105 GLN A O 1
ATOM 641 N N . GLY A 1 125 ? 57.332 25.235 29.471 1.00 63.88 106 GLY A N 1
ATOM 642 C CA . GLY A 1 125 ? 58.113 26.248 30.147 1.00 68.71 106 GLY A CA 1
ATOM 643 C C . GLY A 1 125 ? 58.501 27.328 29.167 1.00 72.78 106 GLY A C 1
ATOM 644 O O . GLY A 1 125 ? 57.746 27.637 28.241 1.00 71.60 106 GLY A O 1
ATOM 645 N N . GLY A 1 126 ? 59.681 27.904 29.369 1.00 76.23 107 GLY A N 1
ATOM 646 C CA . GLY A 1 126 ? 60.154 28.942 28.475 1.00 82.26 107 GLY A CA 1
ATOM 647 C C . GLY A 1 126 ? 59.537 30.310 28.698 1.00 85.99 107 GLY A C 1
ATOM 648 O O . GLY A 1 126 ? 59.386 31.088 27.754 1.00 87.21 107 GLY A O 1
ATOM 649 N N . ASP A 1 127 ? 59.175 30.606 29.942 1.00 88.61 108 ASP A N 1
ATOM 650 C CA . ASP A 1 127 ? 58.591 31.897 30.273 1.00 91.22 108 ASP A CA 1
ATOM 651 C C . ASP A 1 127 ? 59.668 32.736 30.941 1.00 92.30 108 ASP A C 1
ATOM 652 O O . ASP A 1 127 ? 59.681 32.892 32.161 1.00 92.35 108 ASP A O 1
ATOM 657 N N . PHE A 1 128 ? 60.576 33.263 30.126 1.00 94.34 109 PHE A N 1
ATOM 658 C CA . PHE A 1 128 ? 61.684 34.086 30.605 1.00 96.07 109 PHE A CA 1
ATOM 659 C C . PHE A 1 128 ? 61.220 35.454 31.101 1.00 97.21 109 PHE A C 1
ATOM 660 O O . PHE A 1 128 ? 61.961 36.163 31.785 1.00 96.79 109 PHE A O 1
ATOM 668 N N . ILE A 1 129 ? 59.988 35.815 30.754 1.00 98.06 110 ILE A N 1
ATOM 669 C CA . ILE A 1 129 ? 59.421 37.099 31.144 1.00 98.94 110 ILE A CA 1
ATOM 670 C C . ILE A 1 129 ? 59.069 37.193 32.626 1.00 100.41 110 ILE A C 1
ATOM 671 O O . ILE A 1 129 ? 59.522 38.104 33.325 1.00 101.02 110 ILE A O 1
ATOM 676 N N . ASN A 1 130 ? 58.259 36.253 33.102 1.00 101.02 111 ASN A N 1
ATOM 677 C CA . ASN A 1 130 ? 57.838 36.245 34.499 1.00 100.89 111 ASN A CA 1
ATOM 678 C C . ASN A 1 130 ? 58.402 35.046 35.249 1.00 100.77 111 ASN A C 1
ATOM 679 O O . ASN A 1 130 ? 58.731 35.144 36.429 1.00 100.61 111 ASN A O 1
ATOM 684 N N . HIS A 1 131 ? 58.502 33.916 34.555 1.00 101.01 112 HIS A N 1
ATOM 685 C CA . HIS A 1 131 ? 59.022 32.682 35.139 1.00 101.02 112 HIS A CA 1
ATOM 686 C C . HIS A 1 131 ? 57.993 31.971 36.016 1.00 100.79 112 HIS A C 1
ATOM 687 O O . HIS A 1 131 ? 58.353 31.183 36.893 1.00 100.63 112 HIS A O 1
ATOM 694 N N . ASN A 1 132 ? 56.714 32.249 35.777 1.00 100.29 113 ASN A N 1
ATOM 695 C CA . ASN A 1 132 ? 55.643 31.626 36.546 1.00 99.88 113 ASN A CA 1
ATOM 696 C C . ASN A 1 132 ? 54.560 31.092 35.614 1.00 99.72 113 ASN A C 1
ATOM 697 O O . ASN A 1 132 ? 53.663 30.364 36.041 1.00 100.13 113 ASN A O 1
ATOM 702 N N . GLY A 1 133 ? 54.647 31.463 34.341 1.00 99.09 114 GLY A N 1
ATOM 703 C CA . GLY A 1 133 ? 53.667 31.009 33.373 1.00 98.80 114 GLY A CA 1
ATOM 704 C C . GLY A 1 133 ? 52.730 32.121 32.957 1.00 99.06 114 GLY A C 1
ATOM 705 O O . GLY A 1 133 ? 51.613 31.869 32.502 1.00 98.59 114 GLY A O 1
ATOM 706 N N . SER A 1 134 ? 53.189 33.358 33.111 1.00 99.70 115 SER A N 1
ATOM 707 C CA . SER A 1 134 ? 52.388 34.523 32.754 1.00 100.27 115 SER A CA 1
ATOM 708 C C . SER A 1 134 ? 52.948 35.260 31.533 1.00 100.77 115 SER A C 1
ATOM 709 O O . SER A 1 134 ? 52.218 35.535 30.577 1.00 100.97 115 SER A O 1
ATOM 711 N N . GLY A 1 135 ? 54.243 35.564 31.570 1.00 100.86 116 GLY A N 1
ATOM 712 C CA . GLY A 1 135 ? 54.890 36.280 30.481 1.00 100.46 116 GLY A CA 1
ATOM 713 C C . GLY A 1 135 ? 54.639 35.788 29.066 1.00 100.18 116 GLY A C 1
ATOM 714 O O . GLY A 1 135 ? 54.363 34.611 28.841 1.00 99.48 116 GLY A O 1
ATOM 715 N N . SER A 1 136 ? 54.738 36.708 28.108 1.00 100.53 117 SER A N 1
ATOM 716 C CA . SER A 1 136 ? 54.540 36.397 26.693 1.00 101.02 117 SER A CA 1
ATOM 717 C C . SER A 1 136 ? 55.228 37.439 25.806 1.00 101.02 117 SER A C 1
ATOM 718 O O . SER A 1 136 ? 55.215 38.633 26.108 1.00 101.02 117 SER A O 1
ATOM 721 N N . LEU A 1 137 ? 55.829 36.976 24.714 1.00 101.02 118 LEU A N 1
ATOM 722 C CA . LEU A 1 137 ? 56.537 37.849 23.781 1.00 101.02 118 LEU A CA 1
ATOM 723 C C . LEU A 1 137 ? 57.002 37.016 22.589 1.00 100.98 118 LEU A C 1
ATOM 724 O O . LEU A 1 137 ? 57.124 35.795 22.696 1.00 101.02 118 LEU A O 1
ATOM 729 N N . SER A 1 138 ? 57.251 37.670 21.456 1.00 100.05 119 SER A N 1
ATOM 730 C CA . SER A 1 138 ? 57.714 36.970 20.261 1.00 99.47 119 SER A CA 1
ATOM 731 C C . SER A 1 138 ? 58.519 37.880 19.337 1.00 100.00 119 SER A C 1
ATOM 732 O O . SER A 1 138 ? 58.613 39.086 19.570 1.00 100.43 119 SER A O 1
ATOM 735 N N . ILE A 1 139 ? 59.109 37.299 18.294 1.00 100.14 120 ILE A N 1
ATOM 736 C CA . ILE A 1 139 ? 59.888 38.077 17.336 1.00 100.12 120 ILE A CA 1
ATOM 737 C C . ILE A 1 139 ? 58.935 38.728 16.345 1.00 100.90 120 ILE A C 1
ATOM 738 O O . ILE A 1 139 ? 59.291 38.995 15.196 1.00 101.02 120 ILE A O 1
ATOM 743 N N . TYR A 1 140 ? 57.715 38.970 16.807 1.00 101.02 121 TYR A N 1
ATOM 744 C CA . TYR A 1 140 ? 56.680 39.589 15.997 1.00 100.87 121 TYR A CA 1
ATOM 745 C C . TYR A 1 140 ? 55.813 40.432 16.925 1.00 101.02 121 TYR A C 1
ATOM 746 O O . TYR A 1 140 ? 54.664 40.745 16.607 1.00 101.02 121 TYR A O 1
ATOM 755 N N . GLY A 1 141 ? 56.372 40.787 18.080 1.00 100.77 122 GLY A N 1
ATOM 756 C CA . GLY A 1 141 ? 55.638 41.584 19.046 1.00 101.02 122 GLY A CA 1
ATOM 757 C C . GLY A 1 141 ? 55.443 40.861 20.367 1.00 101.02 122 GLY A C 1
ATOM 758 O O . GLY A 1 141 ? 56.403 40.342 20.947 1.00 101.02 122 GLY A O 1
ATOM 759 N N . GLU A 1 142 ? 54.203 40.827 20.849 1.00 101.02 123 GLU A N 1
ATOM 760 C CA . GLU A 1 142 ? 53.891 40.160 22.111 1.00 101.02 123 GLU A CA 1
ATOM 761 C C . GLU A 1 142 ? 52.966 38.971 21.870 1.00 101.02 123 GLU A C 1
ATOM 762 O O . GLU A 1 142 ? 52.450 38.374 22.816 1.00 101.02 123 GLU A O 1
ATOM 764 N N . LYS A 1 143 ? 52.768 38.637 20.595 1.00 100.62 124 LYS A N 1
ATOM 765 C CA . LYS A 1 143 ? 51.919 37.518 20.185 1.00 99.64 124 LYS A CA 1
ATOM 766 C C . LYS A 1 143 ? 51.801 37.524 18.666 1.00 99.13 124 LYS A C 1
ATOM 767 O O . LYS A 1 143 ? 52.151 38.509 18.018 1.00 99.19 124 LYS A O 1
ATOM 769 N N . PHE A 1 144 ? 51.319 36.424 18.096 1.00 98.73 125 PHE A N 1
ATOM 770 C CA . PHE A 1 144 ? 51.153 36.348 16.652 1.00 98.35 125 PHE A CA 1
ATOM 771 C C . PHE A 1 144 ? 50.264 35.206 16.184 1.00 98.22 125 PHE A C 1
ATOM 772 O O . PHE A 1 144 ? 50.064 34.219 16.886 1.00 98.74 125 PHE A O 1
ATOM 780 N N . ASP A 1 145 ? 49.741 35.365 14.975 1.00 98.53 126 ASP A N 1
ATOM 781 C CA . ASP A 1 145 ? 48.847 34.402 14.341 1.00 98.99 126 ASP A CA 1
ATOM 782 C C . ASP A 1 145 ? 49.358 32.963 14.295 1.00 98.11 126 ASP A C 1
ATOM 783 O O . ASP A 1 145 ? 50.560 32.716 14.285 1.00 97.56 126 ASP A O 1
ATOM 788 N N . ASP A 1 146 ? 48.419 32.021 14.259 1.00 98.16 127 ASP A N 1
ATOM 789 C CA . ASP A 1 146 ? 48.740 30.600 14.183 1.00 98.30 127 ASP A CA 1
ATOM 790 C C . ASP A 1 146 ? 49.119 30.281 12.740 1.00 97.79 127 ASP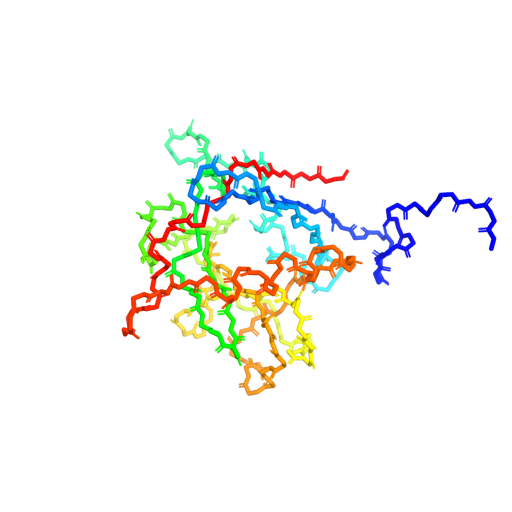 A C 1
ATOM 791 O O . ASP A 1 146 ? 48.245 30.105 11.890 1.00 98.61 127 ASP A O 1
ATOM 796 N N . GLU A 1 147 ? 50.415 30.198 12.464 1.00 96.86 128 GLU A N 1
ATOM 797 C CA . GLU A 1 147 ? 50.884 29.909 11.115 1.00 94.83 128 GLU A CA 1
ATOM 798 C C . GLU A 1 147 ? 50.073 28.810 10.438 1.00 92.25 128 GLU A C 1
ATOM 799 O O . GLU A 1 147 ? 49.723 28.933 9.270 1.00 93.12 128 GLU A O 1
ATOM 805 N N . ASN A 1 148 ? 49.784 27.736 11.164 1.00 89.49 129 ASN A N 1
ATOM 806 C CA . ASN A 1 148 ? 48.988 26.635 10.623 1.00 87.73 129 ASN A CA 1
ATOM 807 C C . ASN A 1 148 ? 48.969 25.421 11.544 1.00 85.08 129 ASN A C 1
ATOM 808 O O . ASN A 1 148 ? 49.715 25.356 12.520 1.00 84.59 129 ASN A O 1
ATOM 813 N N . PHE A 1 149 ? 48.105 24.464 11.224 1.00 82.44 130 PHE A N 1
ATOM 814 C CA . PHE A 1 149 ? 47.963 23.252 12.017 1.00 80.09 130 PHE A CA 1
ATOM 815 C C . PHE A 1 149 ? 48.158 22.037 11.134 1.00 79.10 130 PHE A C 1
ATOM 816 O O . PHE A 1 149 ? 47.453 21.037 11.265 1.00 77.90 130 PHE A O 1
ATOM 824 N N . ASP A 1 150 ? 49.129 22.136 10.233 1.00 78.66 131 ASP A N 1
ATOM 825 C CA . ASP A 1 150 ? 49.439 21.055 9.310 1.00 79.35 131 ASP A CA 1
ATOM 826 C C . ASP A 1 150 ? 50.044 19.860 10.041 1.00 79.26 131 ASP A C 1
ATOM 827 O O . ASP A 1 150 ? 49.740 18.710 9.711 1.00 78.42 131 ASP A O 1
ATOM 832 N N . ILE A 1 151 ? 50.893 20.140 11.036 1.00 78.67 132 ILE A N 1
ATOM 833 C CA . ILE A 1 151 ? 51.563 19.098 11.818 1.00 75.12 132 ILE A CA 1
ATOM 834 C C . ILE A 1 151 ? 50.671 18.550 12.935 1.00 73.71 132 ILE A C 1
ATOM 835 O O . ILE A 1 151 ? 50.031 19.304 13.663 1.00 71.55 132 ILE A O 1
ATOM 840 N N . LYS A 1 152 ? 50.654 17.229 13.080 1.00 73.07 133 LYS A N 1
ATOM 841 C CA . LYS A 1 152 ? 49.823 16.581 14.088 1.00 72.48 133 LYS A CA 1
ATOM 842 C C . LYS A 1 152 ? 50.518 16.135 15.383 1.00 70.72 133 LYS A C 1
ATOM 843 O O . LYS A 1 152 ? 51.668 15.683 15.374 1.00 70.42 133 LYS A O 1
ATOM 849 N N . HIS A 1 153 ? 49.792 16.267 16.493 1.00 65.92 134 HIS A N 1
ATOM 850 C CA . HIS A 1 153 ? 50.277 15.861 17.800 1.00 61.31 134 HIS A CA 1
ATOM 851 C C . HIS A 1 153 ? 50.124 14.348 17.854 1.00 62.89 134 HIS A C 1
ATOM 852 O O . HIS A 1 153 ? 49.557 13.800 18.792 1.00 63.33 134 HIS A O 1
ATOM 859 N N . ASP A 1 154 ? 50.641 13.678 16.833 1.00 65.77 135 ASP A N 1
ATOM 860 C CA . ASP A 1 154 ? 50.538 12.230 16.716 1.00 68.78 135 ASP A CA 1
ATOM 861 C C . ASP A 1 154 ? 51.483 11.431 17.598 1.00 68.17 135 ASP A C 1
ATOM 862 O O . ASP A 1 154 ? 51.218 10.263 17.879 1.00 69.20 135 ASP A O 1
ATOM 867 N N . LYS A 1 155 ? 52.589 12.037 18.025 1.00 67.18 136 LYS A N 1
ATOM 868 C CA . LYS A 1 155 ? 53.544 11.324 18.875 1.00 64.54 136 LYS A CA 1
ATOM 869 C C . LYS A 1 155 ? 54.145 12.169 19.998 1.00 62.19 136 LYS A C 1
ATOM 870 O O . LYS A 1 155 ? 53.871 13.364 20.129 1.00 59.58 136 LYS A O 1
ATOM 876 N N . GLU A 1 156 ? 54.964 11.518 20.813 1.00 61.18 137 GLU A N 1
ATOM 877 C CA . GLU A 1 156 ? 55.628 12.159 21.936 1.00 60.72 137 GLU A CA 1
ATOM 878 C C . GLU A 1 156 ? 56.908 12.837 21.456 1.00 58.64 137 GLU A C 1
ATOM 879 O O . GLU A 1 156 ? 57.505 12.423 20.466 1.00 58.47 137 GLU A O 1
ATOM 885 N N . GLY A 1 157 ? 57.330 13.874 22.166 1.00 57.31 138 GLY A N 1
ATOM 886 C CA . GLY A 1 157 ? 58.541 14.575 21.790 1.00 56.30 138 GLY A CA 1
ATOM 887 C C . GLY A 1 157 ? 58.327 15.726 20.828 1.00 56.28 138 GLY A C 1
ATOM 888 O O . GLY A 1 157 ? 59.282 16.256 20.265 1.00 56.76 138 GLY A O 1
ATOM 889 N N . LEU A 1 158 ? 57.077 16.124 20.630 1.00 55.17 139 LEU A N 1
ATOM 890 C CA . LEU A 1 158 ? 56.792 17.223 19.723 1.00 55.18 139 LEU A CA 1
ATOM 891 C C . LEU A 1 158 ? 56.727 18.555 20.449 1.00 55.00 139 LEU A C 1
ATOM 892 O O . LEU A 1 158 ? 56.159 18.655 21.530 1.00 54.95 139 LEU A O 1
ATOM 897 N N . LEU A 1 159 ? 57.332 19.574 19.854 1.00 55.40 140 LEU A N 1
ATOM 898 C CA . LEU A 1 159 ? 57.306 20.906 20.426 1.00 56.35 140 LEU A CA 1
ATOM 899 C C . LEU A 1 159 ? 56.070 21.559 19.854 1.00 58.46 140 LEU A C 1
ATOM 900 O O . LEU A 1 159 ? 55.795 21.446 18.662 1.00 58.05 140 LEU A O 1
ATOM 905 N N . SER A 1 160 ? 55.316 22.236 20.702 1.00 61.12 141 SER A N 1
ATOM 906 C CA . SER A 1 160 ? 54.114 22.898 20.254 1.00 64.83 141 SER A CA 1
ATOM 907 C C . SER A 1 160 ? 54.051 24.229 20.968 1.00 67.74 141 SER A C 1
ATOM 908 O O . SER A 1 160 ? 54.670 24.409 22.015 1.00 67.25 141 SER A O 1
ATOM 911 N N . MET A 1 161 ? 53.317 25.169 20.392 1.00 72.60 142 MET A N 1
ATOM 912 C CA . MET A 1 161 ? 53.201 26.491 20.986 1.00 78.06 142 MET A CA 1
ATOM 913 C C . MET A 1 161 ? 52.062 26.589 21.991 1.00 80.14 142 MET A C 1
ATOM 914 O O . MET A 1 161 ? 50.892 26.478 21.632 1.00 81.32 142 MET A O 1
ATOM 919 N N . ALA A 1 162 ? 52.414 26.785 23.256 1.00 82.45 143 ALA A N 1
ATOM 920 C CA . ALA A 1 162 ? 51.412 26.913 24.304 1.00 84.41 143 ALA A CA 1
ATOM 921 C C . ALA A 1 162 ? 50.815 28.307 24.195 1.00 86.03 143 ALA A C 1
ATOM 922 O O . ALA A 1 162 ? 51.512 29.309 24.368 1.00 86.34 143 ALA A O 1
ATOM 924 N N . ASN A 1 163 ? 49.524 28.368 23.893 1.00 87.76 144 ASN A N 1
ATOM 925 C CA . ASN A 1 163 ? 48.838 29.645 23.751 1.00 89.14 144 ASN A CA 1
ATOM 926 C C . ASN A 1 163 ? 47.658 29.756 24.709 1.00 91.02 144 ASN A C 1
ATOM 927 O O . ASN A 1 163 ? 47.357 28.827 25.463 1.00 90.98 144 ASN A O 1
ATOM 932 N N . SER A 1 164 ? 47.007 30.913 24.683 1.00 92.96 145 SER A N 1
ATOM 933 C CA . SER A 1 164 ? 45.836 31.162 25.512 1.00 95.32 145 SER A CA 1
ATOM 934 C C . SER A 1 164 ? 44.728 31.583 24.554 1.00 96.79 145 SER A C 1
ATOM 935 O O . SER A 1 164 ? 44.292 32.733 24.555 1.00 96.83 145 SER A O 1
ATOM 938 N N . GLY A 1 165 ? 44.291 30.638 23.727 1.00 98.37 146 GLY A N 1
ATOM 939 C CA . GLY A 1 165 ? 43.251 30.914 22.753 1.00 99.57 146 GLY A CA 1
ATOM 940 C C . GLY A 1 165 ? 43.853 31.052 21.366 1.00 100.45 146 GLY A C 1
ATOM 941 O O . GLY A 1 165 ? 45.074 31.155 21.237 1.00 100.79 146 GLY A O 1
ATOM 942 N N . PRO A 1 166 ? 43.030 31.053 20.305 1.00 101.02 147 PRO A N 1
ATOM 943 C CA . PRO A 1 166 ? 43.560 31.183 18.945 1.00 101.02 147 PRO A CA 1
ATOM 944 C C . PRO A 1 166 ? 44.437 32.424 18.735 1.00 101.02 147 PRO A C 1
ATOM 945 O O . PRO A 1 166 ? 44.137 33.512 19.240 1.00 100.85 147 PRO A O 1
ATOM 949 N N . ASN A 1 167 ? 45.526 32.234 17.991 1.00 101.02 148 ASN A N 1
ATOM 950 C CA . ASN A 1 167 ? 46.475 33.296 17.676 1.00 100.00 148 ASN A CA 1
ATOM 951 C C . ASN A 1 167 ? 47.022 33.991 18.917 1.00 99.60 148 ASN A C 1
ATOM 952 O O . ASN A 1 167 ? 46.929 35.210 19.051 1.00 100.65 148 ASN A O 1
ATOM 957 N N . THR A 1 168 ? 47.599 33.211 19.824 1.00 98.65 149 THR A N 1
ATOM 958 C CA . THR A 1 168 ? 48.169 33.763 21.047 1.00 98.12 149 THR A CA 1
ATOM 959 C C . THR A 1 168 ? 49.583 33.223 21.226 1.00 97.48 149 THR A C 1
ATOM 960 O O . THR A 1 168 ? 50.160 33.304 22.310 1.00 98.83 149 THR A O 1
ATOM 964 N N . ASN A 1 169 ? 50.137 32.672 20.151 1.00 95.42 150 ASN A N 1
ATOM 965 C CA . ASN A 1 169 ? 51.479 32.110 20.186 1.00 93.60 150 ASN A CA 1
ATOM 966 C C . ASN A 1 169 ? 52.492 33.116 20.712 1.00 93.06 150 ASN A C 1
ATOM 967 O O . ASN A 1 169 ? 52.825 34.084 20.035 1.00 94.26 150 ASN A O 1
ATOM 972 N N . GLY A 1 170 ? 52.976 32.881 21.926 1.00 92.21 151 GLY A N 1
ATOM 973 C CA . GLY A 1 170 ? 53.949 33.774 22.526 1.00 90.73 151 GLY A CA 1
ATOM 974 C C . GLY A 1 170 ? 55.320 33.135 22.620 1.00 90.01 151 GLY A C 1
ATOM 975 O O . GLY A 1 170 ? 55.815 32.577 21.640 1.00 89.91 151 GLY A O 1
ATOM 976 N N . CYS A 1 171 ? 55.932 33.210 23.799 1.00 88.54 152 CYS A N 1
ATOM 977 C CA . CYS A 1 171 ? 57.256 32.635 24.004 1.00 86.97 152 CYS A CA 1
ATOM 978 C C . CYS A 1 171 ? 57.210 31.301 24.750 1.00 85.15 152 CYS A C 1
ATOM 979 O O . CYS A 1 171 ? 58.239 30.643 24.922 1.00 85.98 152 CYS A O 1
ATOM 982 N N . GLN A 1 172 ? 56.024 30.899 25.194 1.00 81.65 153 GLN A N 1
ATOM 983 C CA . GLN A 1 172 ? 55.890 29.642 25.916 1.00 77.19 153 GLN A CA 1
ATOM 984 C C . GLN A 1 172 ? 55.614 28.474 24.986 1.00 73.01 153 GLN A C 1
ATOM 985 O O . GLN A 1 172 ? 54.781 28.559 24.084 1.00 73.67 153 GLN A O 1
ATOM 991 N N . PHE A 1 173 ? 56.325 27.380 25.224 1.00 67.63 154 PHE A N 1
ATOM 992 C CA . PHE A 1 173 ? 56.203 26.170 24.420 1.00 62.18 154 PHE A CA 1
ATOM 993 C C . PHE A 1 173 ? 55.988 24.981 25.338 1.00 59.16 154 PHE A C 1
ATOM 994 O O . PHE A 1 173 ? 56.240 25.065 26.539 1.00 59.68 154 PHE A O 1
ATOM 1002 N N . PHE A 1 174 ? 55.525 23.873 24.775 1.00 54.00 155 PHE A N 1
ATOM 1003 C CA . PHE A 1 174 ? 55.342 22.675 25.569 1.00 50.76 155 PHE A CA 1
ATOM 1004 C C . PHE A 1 174 ? 55.750 21.478 24.739 1.00 49.53 155 PHE A C 1
ATOM 1005 O O . PHE A 1 174 ? 55.613 21.484 23.519 1.00 51.69 155 PHE A O 1
ATOM 1013 N N . ILE A 1 175 ? 56.267 20.455 25.408 1.00 46.82 156 ILE A N 1
ATOM 1014 C CA . ILE A 1 175 ? 56.728 19.254 24.737 1.00 43.03 156 ILE A CA 1
ATOM 1015 C C . ILE A 1 175 ? 55.781 18.111 25.064 1.00 42.02 156 ILE A C 1
ATOM 1016 O O . ILE A 1 175 ? 55.683 17.685 26.201 1.00 41.04 156 ILE A O 1
ATOM 1021 N N . THR A 1 176 ? 55.068 17.625 24.058 1.00 45.11 157 THR A N 1
ATOM 1022 C CA . THR A 1 176 ? 54.129 16.532 24.264 1.00 47.34 157 THR A CA 1
ATOM 1023 C C . THR A 1 176 ? 54.907 15.361 24.816 1.00 48.22 157 THR A C 1
ATOM 1024 O O . THR A 1 176 ? 56.020 15.095 24.392 1.00 49.31 157 THR A O 1
ATOM 1028 N N . THR A 1 177 ? 54.305 14.650 25.753 1.00 51.73 158 THR A N 1
ATOM 1029 C CA . THR A 1 177 ? 54.949 13.515 26.380 1.00 53.40 158 THR A CA 1
ATOM 1030 C C . THR A 1 177 ? 54.168 12.265 25.993 1.00 55.84 158 THR A C 1
ATOM 1031 O O . THR A 1 177 ? 54.506 11.140 26.369 1.00 56.83 158 THR A O 1
ATOM 1035 N N . LYS A 1 178 ? 53.119 12.491 25.211 1.00 58.55 159 LYS A N 1
ATOM 1036 C CA . LYS A 1 178 ? 52.226 11.438 24.745 1.00 58.95 159 LYS A CA 1
ATOM 1037 C C . LYS A 1 178 ? 51.431 12.104 23.627 1.00 59.14 159 LYS A C 1
ATOM 1038 O O . LYS A 1 178 ? 51.298 13.328 23.617 1.00 57.20 159 LYS A O 1
ATOM 1044 N N . LYS A 1 179 ? 50.908 11.324 22.687 1.00 60.75 160 LYS A N 1
ATOM 1045 C CA . LYS A 1 179 ? 50.130 11.921 21.608 1.00 62.43 160 LYS A CA 1
ATOM 1046 C C . LYS A 1 179 ? 48.829 12.506 22.142 1.00 63.03 160 LYS A C 1
ATOM 1047 O O . LYS A 1 179 ? 48.087 11.845 22.871 1.00 62.99 160 LYS A O 1
ATOM 1053 N N . CYS A 1 180 ? 48.572 13.758 21.783 1.00 63.00 161 CYS A N 1
ATOM 1054 C CA . CYS A 1 180 ? 47.379 14.460 22.223 1.00 64.38 161 CYS A CA 1
ATOM 1055 C C . CYS A 1 180 ? 46.620 15.036 21.027 1.00 64.89 161 CYS A C 1
ATOM 1056 O O . CYS A 1 180 ? 46.433 16.25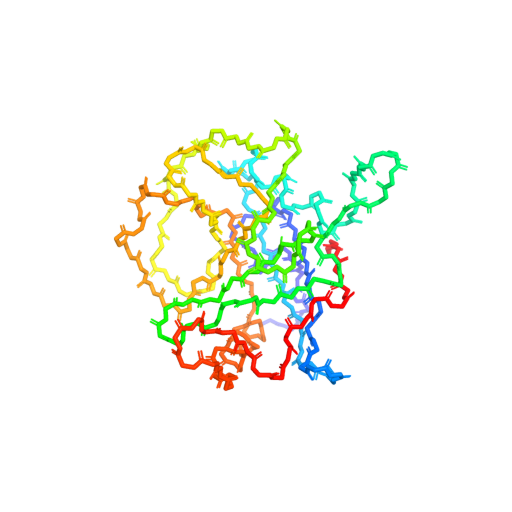2 20.902 1.00 63.39 161 CYS A O 1
ATOM 1059 N N . GLU A 1 181 ? 46.177 14.134 20.156 1.00 66.13 162 GLU A N 1
ATOM 1060 C CA . GLU A 1 181 ? 45.451 14.491 18.941 1.00 66.79 162 GLU A CA 1
ATOM 1061 C C . GLU A 1 181 ? 44.500 15.671 19.095 1.00 65.89 162 GLU A C 1
ATOM 1062 O O . GLU A 1 181 ? 44.572 16.622 18.330 1.00 67.52 162 GLU A O 1
ATOM 1068 N N . TRP A 1 182 ? 43.622 15.613 20.090 1.00 64.39 163 TRP A N 1
ATOM 1069 C CA . TRP A 1 182 ? 42.643 16.671 20.323 1.00 62.61 163 TRP A CA 1
ATOM 1070 C C . TRP A 1 182 ? 43.183 18.101 20.258 1.00 63.05 163 TRP A C 1
ATOM 1071 O O . TRP A 1 182 ? 42.408 19.055 20.229 1.00 62.72 163 TRP A O 1
ATOM 1082 N N . LEU A 1 183 ? 44.503 18.254 20.232 1.00 64.82 164 LEU A N 1
ATOM 1083 C CA . LEU A 1 183 ? 45.110 19.582 20.166 1.00 66.32 164 LEU A CA 1
ATOM 1084 C C . LEU A 1 183 ? 45.351 20.029 18.724 1.00 67.33 164 LEU A C 1
ATOM 1085 O O . LEU A 1 183 ? 45.681 21.186 18.468 1.00 66.60 164 LEU A O 1
ATOM 1090 N N . ASP A 1 184 ? 45.180 19.096 17.793 1.00 68.78 165 ASP A N 1
ATOM 1091 C CA . ASP A 1 184 ? 45.349 19.362 16.370 1.00 70.50 165 ASP A CA 1
ATOM 1092 C C . ASP A 1 184 ? 44.324 20.406 15.940 1.00 72.23 165 ASP A C 1
ATOM 1093 O O . ASP A 1 184 ? 43.197 20.063 15.584 1.00 74.64 165 ASP A O 1
ATOM 1098 N N . GLY A 1 185 ? 44.703 21.677 15.973 1.00 71.77 166 GLY A N 1
ATOM 1099 C CA . GLY A 1 185 ? 43.775 22.716 15.578 1.00 72.40 166 GLY A CA 1
ATOM 1100 C C . GLY A 1 185 ? 43.804 23.859 16.565 1.00 74.79 166 GLY A C 1
ATOM 1101 O O . GLY A 1 185 ? 43.456 24.993 16.231 1.00 77.12 166 GLY A O 1
ATOM 1102 N N . LYS A 1 186 ? 44.226 23.560 17.789 1.00 75.15 167 LYS A N 1
ATOM 1103 C CA . LYS A 1 186 ? 44.312 24.569 18.838 1.00 73.95 167 LYS A CA 1
ATOM 1104 C C . LYS A 1 186 ? 45.747 25.067 18.979 1.00 73.02 167 LYS A C 1
ATOM 1105 O O . LYS A 1 186 ? 45.985 26.270 19.123 1.00 72.06 167 LYS A O 1
ATOM 1107 N N . ASN A 1 187 ? 46.700 24.137 18.936 1.00 72.68 168 ASN A N 1
ATOM 1108 C CA . ASN A 1 187 ? 48.117 24.482 19.062 1.00 72.70 168 ASN A CA 1
ATOM 1109 C C . ASN A 1 187 ? 48.909 24.100 17.812 1.00 72.48 168 ASN A C 1
ATOM 1110 O O . ASN A 1 187 ? 48.561 23.153 17.105 1.00 71.68 168 ASN A O 1
ATOM 1115 N N . VAL A 1 188 ? 49.982 24.845 17.555 1.00 73.46 169 VAL A N 1
ATOM 1116 C CA . VAL A 1 188 ? 50.838 24.620 16.392 1.00 73.96 169 VAL A CA 1
ATOM 1117 C C . VAL A 1 188 ? 52.130 23.877 16.717 1.00 72.72 169 VAL A C 1
ATOM 1118 O O . VAL A 1 188 ? 52.961 24.365 17.489 1.00 72.40 169 VAL A O 1
ATOM 1122 N N . VAL A 1 189 ? 52.289 22.701 16.114 1.00 70.24 170 VAL A N 1
ATOM 1123 C CA . VAL A 1 189 ? 53.479 21.878 16.296 1.00 68.33 170 VAL A CA 1
ATOM 1124 C C . VAL A 1 189 ? 54.589 22.484 15.440 1.00 67.86 170 VAL A C 1
ATOM 1125 O O . VAL A 1 189 ? 54.460 22.545 14.223 1.00 69.46 170 VAL A O 1
ATOM 1129 N N . PHE A 1 190 ? 55.678 22.922 16.070 1.00 66.50 171 PHE A N 1
ATOM 1130 C CA . PHE A 1 190 ? 56.783 23.544 15.344 1.00 64.65 171 PHE A CA 1
ATOM 1131 C C . PHE A 1 190 ? 58.163 22.919 15.585 1.00 63.59 171 PHE A C 1
ATOM 1132 O O . PHE A 1 190 ? 59.174 23.604 15.429 1.00 62.45 171 PHE A O 1
ATOM 1140 N N . GLY A 1 191 ? 58.211 21.642 15.966 1.00 62.11 172 GLY A N 1
ATOM 1141 C CA . GLY A 1 191 ? 59.488 20.989 16.223 1.00 58.32 172 GLY A CA 1
ATOM 1142 C C . GLY A 1 191 ? 59.373 19.605 16.843 1.00 57.47 172 GLY A C 1
ATOM 1143 O O . GLY A 1 191 ? 58.274 19.131 17.103 1.00 57.89 172 GLY A O 1
ATOM 1144 N N . ARG A 1 192 ? 60.508 18.955 17.083 1.00 57.12 173 ARG A N 1
ATOM 1145 C CA . ARG A 1 192 ? 60.519 17.617 17.671 1.00 58.03 173 ARG A CA 1
ATOM 1146 C C . ARG A 1 192 ? 61.919 17.222 18.145 1.00 59.17 173 ARG A C 1
ATOM 1147 O O . ARG A 1 192 ? 62.919 17.701 17.611 1.00 60.99 173 ARG A O 1
ATOM 1155 N N . ILE A 1 193 ? 61.995 16.349 19.147 1.00 58.68 174 ILE A N 1
ATOM 1156 C CA . ILE A 1 193 ? 63.292 15.909 19.647 1.00 58.04 174 ILE A CA 1
ATOM 1157 C C . ILE A 1 193 ? 63.835 14.946 18.597 1.00 58.55 174 ILE A C 1
ATOM 1158 O O . ILE A 1 193 ? 63.056 14.272 17.927 1.00 60.62 174 ILE A O 1
ATOM 1163 N N . ILE A 1 194 ? 65.157 14.871 18.450 1.00 58.11 175 ILE A N 1
ATOM 1164 C CA . ILE A 1 194 ? 65.747 14.032 17.407 1.00 58.24 175 ILE A CA 1
ATOM 1165 C C . ILE A 1 194 ? 66.440 12.718 17.781 1.00 58.71 175 ILE A C 1
ATOM 1166 O O . ILE A 1 194 ? 66.679 11.869 16.922 1.00 58.70 175 ILE A O 1
ATOM 1171 N N . ASP A 1 195 ? 66.761 12.534 19.049 1.00 60.18 176 ASP A N 1
ATOM 1172 C CA . ASP A 1 195 ? 67.441 11.313 19.450 1.00 62.97 176 ASP A CA 1
ATOM 1173 C C . ASP A 1 195 ? 66.822 10.669 20.679 1.00 63.48 176 ASP A C 1
ATOM 1174 O O . ASP A 1 195 ? 66.012 11.274 21.378 1.00 63.55 176 ASP A O 1
ATOM 1179 N N . ASN A 1 196 ? 67.230 9.436 20.942 1.00 63.49 177 ASN A N 1
ATOM 1180 C CA . ASN A 1 196 ? 66.717 8.690 22.070 1.00 64.03 177 ASN A CA 1
ATOM 1181 C C . ASN A 1 196 ? 67.190 9.210 23.418 1.00 63.66 177 ASN A C 1
ATOM 1182 O O . ASN A 1 196 ? 66.653 8.831 24.452 1.00 64.49 177 ASN A O 1
ATOM 1187 N N . ASP A 1 197 ? 68.198 10.070 23.420 1.00 63.21 178 ASP A N 1
ATOM 1188 C CA . ASP A 1 197 ? 68.687 10.621 24.677 1.00 62.42 178 ASP A CA 1
ATOM 1189 C C . ASP A 1 197 ? 67.771 11.760 25.117 1.00 59.77 178 ASP A C 1
ATOM 1190 O O . ASP A 1 197 ? 67.569 11.976 26.309 1.00 59.26 178 ASP A O 1
ATOM 1195 N N . SER A 1 198 ? 67.222 12.484 24.145 1.00 56.47 179 SER A N 1
ATOM 1196 C CA . SER A 1 198 ? 66.313 13.589 24.428 1.00 53.96 179 SER A CA 1
ATOM 1197 C C . SER A 1 198 ? 64.988 13.016 24.910 1.00 51.55 179 SER A C 1
ATOM 1198 O O . SER A 1 198 ? 64.244 13.660 25.646 1.00 48.65 179 SER A O 1
ATOM 1201 N N . LEU A 1 199 ? 64.711 11.791 24.486 1.00 51.03 180 LEU A N 1
ATOM 1202 C CA 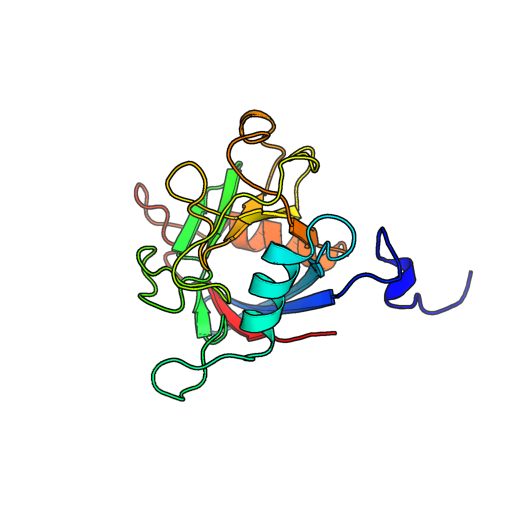. LEU A 1 199 ? 63.489 11.106 24.858 1.00 50.95 180 LEU A CA 1
ATOM 1203 C C . LEU A 1 199 ? 63.571 10.647 26.305 1.00 51.51 180 LEU A C 1
ATOM 1204 O O . LEU A 1 199 ? 62.589 10.740 27.047 1.00 53.24 180 LEU A O 1
ATOM 1209 N N . LEU A 1 200 ? 64.745 10.161 26.706 1.00 48.97 181 LEU A N 1
ATOM 1210 C CA . LEU A 1 200 ? 64.946 9.689 28.067 1.00 46.94 181 LEU A CA 1
ATOM 1211 C C . LEU A 1 200 ? 64.905 10.857 29.036 1.00 47.55 181 LEU A C 1
ATOM 1212 O O . LEU A 1 200 ? 64.345 10.758 30.128 1.00 50.61 181 LEU A O 1
ATOM 1217 N N . LEU A 1 201 ? 65.503 11.970 28.639 1.00 46.15 182 LEU A N 1
ATOM 1218 C CA . LEU A 1 201 ? 65.503 13.164 29.471 1.00 43.73 182 LEU A CA 1
ATOM 1219 C C . LEU A 1 201 ? 64.061 13.640 29.634 1.00 45.34 182 LEU A C 1
ATOM 1220 O O . LEU A 1 201 ? 63.647 14.041 30.719 1.00 47.58 182 LEU A O 1
ATOM 1225 N N . LEU A 1 202 ? 63.293 13.592 28.551 1.00 46.10 183 LEU A N 1
ATOM 1226 C CA . LEU A 1 202 ? 61.901 14.012 28.601 1.00 47.27 183 LEU A CA 1
ATOM 1227 C C . LEU A 1 202 ? 61.145 13.167 29.626 1.00 48.43 183 LEU A C 1
ATOM 1228 O O . LEU A 1 202 ? 60.357 13.694 30.409 1.00 47.24 183 LEU A O 1
ATOM 1233 N N . LYS A 1 203 ? 61.391 11.857 29.615 1.00 49.00 184 LYS A N 1
ATOM 1234 C CA . LYS A 1 203 ? 60.738 10.941 30.544 1.00 50.36 184 LYS A CA 1
ATOM 1235 C C . LYS A 1 203 ? 61.169 11.239 31.988 1.00 51.04 184 LYS A C 1
ATOM 1236 O O . LYS A 1 203 ? 60.332 11.276 32.890 1.00 51.15 184 LYS A O 1
ATOM 1242 N N . LYS A 1 204 ? 62.471 11.438 32.208 1.00 50.31 185 LYS A N 1
ATOM 1243 C CA . LYS A 1 204 ? 62.973 11.750 33.543 1.00 48.78 185 LYS A CA 1
ATOM 1244 C C . LYS A 1 204 ? 62.230 12.967 34.077 1.00 49.37 185 LYS A C 1
ATOM 1245 O O . LYS A 1 204 ? 61.678 12.932 35.176 1.00 51.09 185 LYS A O 1
ATOM 1251 N N . ILE A 1 205 ? 62.228 14.049 33.303 1.00 46.05 186 ILE A N 1
ATOM 1252 C CA . ILE A 1 205 ? 61.540 15.264 33.714 1.00 45.86 186 ILE A CA 1
ATOM 1253 C C . ILE A 1 205 ? 60.072 14.995 34.012 1.00 47.01 186 ILE A C 1
ATOM 1254 O O . ILE A 1 205 ? 59.551 15.391 35.048 1.00 47.55 186 ILE A O 1
ATOM 1259 N N . GLU A 1 206 ? 59.407 14.319 33.090 1.00 48.79 187 GLU A N 1
ATOM 1260 C CA . GLU A 1 206 ? 57.996 14.014 33.245 1.00 51.32 187 GLU A CA 1
ATOM 1261 C C . GLU A 1 206 ? 57.671 13.384 34.587 1.00 51.88 187 GLU A C 1
ATOM 1262 O O . GLU A 1 206 ? 56.555 13.514 35.083 1.00 50.90 187 GLU A O 1
ATOM 1268 N N . ASN A 1 207 ? 58.651 12.707 35.175 1.00 53.73 188 ASN A N 1
ATOM 1269 C CA . ASN A 1 207 ? 58.458 12.033 36.455 1.00 56.27 188 ASN A CA 1
ATOM 1270 C C . ASN A 1 207 ? 58.812 12.837 37.694 1.00 56.63 188 ASN A C 1
ATOM 1271 O O . ASN A 1 207 ? 58.489 12.436 38.808 1.00 55.70 188 ASN A O 1
ATOM 1276 N N . VAL A 1 208 ? 59.481 13.966 37.509 1.00 57.99 189 VAL A N 1
ATOM 1277 C CA . VAL A 1 208 ? 59.861 14.787 38.643 1.00 57.95 189 VAL A CA 1
ATOM 1278 C C . VAL A 1 208 ? 58.622 15.010 39.506 1.00 58.77 189 VAL A C 1
ATOM 1279 O O . VAL A 1 208 ? 57.505 15.083 38.992 1.00 59.15 189 VAL A O 1
ATOM 1283 N N . SER A 1 209 ? 58.815 15.086 40.819 1.00 59.52 190 SER A N 1
ATOM 1284 C CA . SER A 1 209 ? 57.703 15.308 41.726 1.00 58.95 190 SER A CA 1
ATOM 1285 C C . SER A 1 209 ? 57.282 16.760 41.645 1.00 58.45 190 SER A C 1
ATOM 1286 O O . SER A 1 209 ? 58.117 17.663 41.625 1.00 56.38 190 SER A O 1
ATOM 1289 N N . VAL A 1 210 ? 55.971 16.965 41.600 1.00 58.77 191 VAL A N 1
ATOM 1290 C CA . VAL A 1 210 ? 55.399 18.287 41.471 1.00 59.01 191 VAL A CA 1
ATOM 1291 C C . VAL A 1 210 ? 54.375 18.592 42.553 1.00 59.34 191 VAL A C 1
ATOM 1292 O O . VAL A 1 210 ? 53.998 17.721 43.333 1.00 58.32 191 VAL A O 1
ATOM 1296 N N . THR A 1 211 ? 53.943 19.850 42.583 1.00 60.43 192 THR A N 1
ATOM 1297 C CA . THR A 1 211 ? 52.941 20.326 43.523 1.00 60.97 192 THR A CA 1
ATOM 1298 C C . THR A 1 211 ? 51.585 19.943 42.960 1.00 60.82 192 THR A C 1
ATOM 1299 O O . THR A 1 211 ? 51.213 20.373 41.877 1.00 62.34 192 THR A O 1
ATOM 1303 N N . PRO A 1 212 ? 50.829 19.129 43.701 1.00 60.23 193 PRO A N 1
ATOM 1304 C CA . PRO A 1 212 ? 49.505 18.618 43.374 1.00 60.23 193 PRO A CA 1
ATOM 1305 C C . PRO A 1 212 ? 48.598 19.317 42.373 1.00 61.07 193 PRO A C 1
ATOM 1306 O O . PRO A 1 212 ? 48.221 18.714 41.372 1.00 63.84 193 PRO A O 1
ATOM 1310 N N . TYR A 1 213 ? 48.231 20.568 42.579 1.00 59.41 194 TYR A N 1
ATOM 1311 C CA . TYR A 1 213 ? 47.311 21.111 41.597 1.00 60.69 194 TYR A CA 1
ATOM 1312 C C . TYR A 1 213 ? 47.837 22.046 40.531 1.00 61.13 194 TYR A C 1
ATOM 1313 O O . TYR A 1 213 ? 47.283 22.112 39.434 1.00 60.08 194 TYR A O 1
ATOM 1322 N N . ILE A 1 214 ? 48.912 22.755 40.846 1.00 63.20 195 ILE A N 1
ATOM 1323 C CA . ILE A 1 214 ? 49.522 23.683 39.901 1.00 64.03 195 ILE A CA 1
ATOM 1324 C C . ILE A 1 214 ? 50.469 22.921 38.982 1.00 62.69 195 ILE A C 1
ATOM 1325 O O . ILE A 1 214 ? 50.729 23.339 37.857 1.00 63.75 195 ILE A O 1
ATOM 1330 N N . TYR A 1 215 ? 50.979 21.801 39.481 1.00 61.41 196 TYR A N 1
ATOM 1331 C CA . TYR A 1 215 ? 51.896 20.956 38.733 1.00 60.95 196 TYR A CA 1
ATOM 1332 C C . TYR A 1 215 ? 53.298 21.534 38.561 1.00 61.51 196 TYR A C 1
ATOM 1333 O O . TYR A 1 215 ? 53.993 21.222 37.599 1.00 61.13 196 TYR A O 1
ATOM 1342 N N . LYS A 1 216 ? 53.718 22.371 39.500 1.00 62.52 197 LYS A N 1
ATOM 1343 C CA . LYS A 1 216 ? 55.046 22.959 39.435 1.00 63.33 197 LYS A CA 1
ATOM 1344 C C . LYS A 1 216 ? 56.034 21.997 40.090 1.00 64.51 197 LYS A C 1
ATOM 1345 O O . LYS A 1 216 ? 55.774 21.474 41.173 1.00 65.21 197 LYS A O 1
ATOM 1347 N N . PRO A 1 217 ? 57.173 21.729 39.429 1.00 64.72 198 PRO A N 1
ATOM 1348 C CA . PRO A 1 217 ? 58.170 20.820 39.998 1.00 65.90 198 PRO A CA 1
ATOM 1349 C C . PRO A 1 217 ? 58.705 21.360 41.322 1.00 68.33 198 PRO A C 1
ATOM 1350 O O . PRO A 1 217 ? 59.001 22.553 41.444 1.00 68.13 198 PRO A O 1
ATOM 1354 N N . LYS A 1 218 ? 5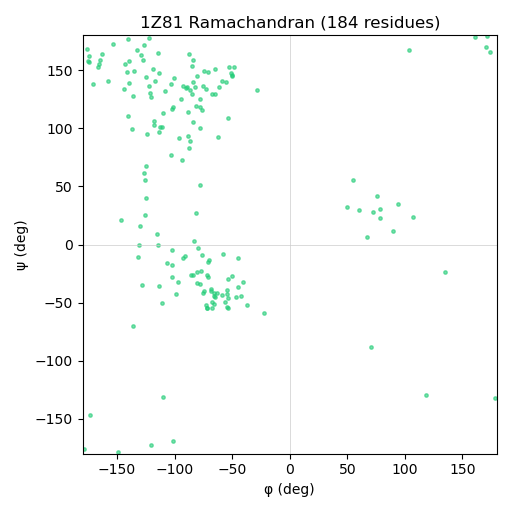8.813 20.480 42.313 1.00 70.54 199 LYS A N 1
ATOM 1355 C CA . LYS A 1 218 ? 59.318 20.862 43.628 1.00 71.72 199 LYS A CA 1
ATOM 1356 C C . LYS A 1 218 ? 60.787 21.253 43.505 1.00 73.27 199 LYS A C 1
ATOM 1357 O O . LYS A 1 218 ? 61.193 22.317 43.960 1.00 74.24 199 LYS A O 1
ATOM 1363 N N . ILE A 1 219 ? 61.576 20.385 42.883 1.00 74.76 200 ILE A N 1
ATOM 1364 C CA . ILE A 1 219 ? 62.995 20.639 42.672 1.00 75.80 200 ILE A CA 1
ATOM 1365 C C . ILE A 1 219 ? 63.103 21.208 41.262 1.00 77.45 200 ILE A C 1
ATOM 1366 O O . ILE A 1 219 ? 63.241 20.454 40.301 1.00 78.17 200 ILE A O 1
ATOM 1371 N N . PRO A 1 220 ? 63.053 22.545 41.123 1.00 78.29 201 PRO A N 1
ATOM 1372 C CA . PRO A 1 220 ? 63.129 23.269 39.850 1.00 78.02 201 PRO A CA 1
ATOM 1373 C C . PRO A 1 220 ? 63.902 22.619 38.708 1.00 77.02 201 PRO A C 1
ATOM 1374 O O . PRO A 1 220 ? 65.016 22.128 38.888 1.00 77.52 201 PRO A O 1
ATOM 1378 N N . ILE A 1 221 ? 63.277 22.626 37.533 1.00 75.44 202 ILE A N 1
ATOM 1379 C CA . ILE A 1 221 ? 63.851 22.079 36.308 1.00 74.76 202 ILE A CA 1
ATOM 1380 C C . ILE A 1 221 ? 64.122 23.281 35.411 1.00 74.52 202 ILE A C 1
ATOM 1381 O O . ILE A 1 221 ? 63.211 23.811 34.768 1.00 74.91 202 ILE A O 1
ATOM 1386 N N . ASN A 1 222 ? 65.382 23.702 35.370 1.00 73.75 203 ASN A N 1
ATOM 1387 C CA . ASN A 1 222 ? 65.768 24.881 34.605 1.00 73.47 203 ASN A CA 1
ATOM 1388 C C . ASN A 1 222 ? 66.676 24.702 33.397 1.00 71.78 203 ASN A C 1
ATOM 1389 O O . ASN A 1 222 ? 67.535 23.818 33.354 1.00 69.70 203 ASN A O 1
ATOM 1394 N N . VAL A 1 223 ? 66.457 25.572 32.415 1.00 71.07 204 VAL A N 1
ATOM 1395 C CA . VAL A 1 223 ? 67.226 25.579 31.185 1.00 72.32 204 VAL A CA 1
ATOM 1396 C C . VAL A 1 223 ? 68.444 26.463 31.412 1.00 73.60 204 VAL A C 1
ATOM 1397 O O . VAL A 1 223 ? 68.380 27.682 31.242 1.00 73.72 204 VAL A O 1
ATOM 1401 N N . VAL A 1 224 ? 69.545 25.834 31.809 1.00 74.15 205 VAL A N 1
ATOM 1402 C CA . VAL A 1 224 ? 70.796 26.526 32.083 1.00 74.64 205 VAL A CA 1
ATOM 1403 C C . VAL A 1 224 ? 71.455 27.122 30.842 1.00 75.59 205 VAL A C 1
ATOM 1404 O O . VAL A 1 224 ? 71.767 28.314 30.811 1.00 77.01 205 VAL A O 1
ATOM 1408 N N . GLU A 1 225 ? 71.682 26.289 29.832 1.00 75.09 206 GLU A N 1
ATOM 1409 C CA . GLU A 1 225 ? 72.292 26.745 28.589 1.00 74.75 206 GLU A CA 1
ATOM 1410 C C . GLU A 1 225 ? 71.427 26.334 27.407 1.00 74.24 206 GLU A C 1
ATOM 1411 O O . GLU A 1 225 ? 70.619 25.418 27.507 1.00 74.51 206 GLU A O 1
ATOM 1413 N N . CYS A 1 226 ? 71.598 27.025 26.288 1.00 74.77 207 CYS A N 1
ATOM 1414 C CA . CYS A 1 226 ? 70.842 26.735 25.079 1.00 74.68 207 CYS A CA 1
ATOM 1415 C C . CYS A 1 226 ? 71.346 27.581 23.915 1.00 75.15 207 CYS A C 1
ATOM 1416 O O . CYS A 1 226 ? 71.947 28.639 24.108 1.00 75.26 207 CYS A O 1
ATOM 1419 N N . GLY A 1 227 ? 71.103 27.105 22.704 1.00 75.25 208 GLY A N 1
ATOM 1420 C CA . GLY A 1 227 ? 71.538 27.832 21.532 1.00 75.55 208 GLY A CA 1
ATOM 1421 C C . GLY A 1 227 ? 71.178 27.063 20.285 1.00 76.28 208 GLY A C 1
ATOM 1422 O O . GLY A 1 227 ? 70.050 26.600 20.135 1.00 76.52 208 GLY A O 1
ATOM 1423 N N . GLU A 1 228 ? 72.138 26.914 19.386 1.00 76.51 209 GLU A N 1
ATOM 1424 C CA . GLU A 1 228 ? 71.878 26.196 18.160 1.00 76.67 209 GLU A CA 1
ATOM 1425 C C . GLU A 1 228 ? 73.015 25.248 17.850 1.00 77.23 209 GLU A C 1
ATOM 1426 O O . GLU A 1 228 ? 74.162 25.507 18.205 1.00 78.09 209 GLU A O 1
ATOM 1432 N N . LEU A 1 229 ? 72.683 24.141 17.196 1.00 77.29 210 LEU A N 1
ATOM 1433 C CA . LEU A 1 229 ? 73.668 23.144 16.811 1.00 77.79 210 LEU A CA 1
ATOM 1434 C C . LEU A 1 229 ? 73.978 23.309 15.325 1.00 79.96 210 LEU A C 1
ATOM 1435 O O . LEU A 1 229 ? 75.170 23.454 14.976 1.00 81.72 210 LEU A O 1
#